Protein AF-A0A8S9EDW0-F1 (afdb_monomer)

Mean predicted aligned error: 16.04 Å

InterPro domains:
  IPR001965 Zinc finger, PHD-type [SM00249] (172-219)
  IPR013083 Zinc finger, RING/FYVE/PHD-type [G3DSA:3.30.40.10] (122-221)
  IPR034732 Extended PHD (ePHD) domain [PS51805] (115-219)

Solvent-accessible surface area (backbone atoms only — not comparable to full-atom values): 15748 Å² total; per-residue (Å²): 138,86,88,88,83,90,91,83,85,90,88,82,88,86,86,83,91,88,82,82,90,81,88,86,86,87,83,90,80,90,81,84,84,85,78,82,88,86,87,82,81,93,74,83,81,80,78,76,76,79,78,74,71,77,85,78,90,64,84,65,81,83,55,46,20,54,34,39,51,41,50,59,84,52,89,65,77,39,60,61,58,40,80,42,77,45,58,93,72,43,66,66,61,52,66,75,59,69,76,78,94,57,90,71,74,72,75,79,72,84,66,77,90,60,83,51,79,92,48,50,24,38,89,62,89,60,55,67,82,80,49,34,47,98,84,48,25,34,35,34,25,53,47,50,40,62,40,17,59,80,34,44,86,53,98,93,41,77,42,48,52,58,60,30,40,64,56,7,43,79,24,49,14,71,72,78,64,20,21,17,15,38,28,47,29,72,54,87,90,48,86,50,21,24,30,62,54,46,31,61,77,62,28,28,34,70,36,81,89,75,57,43,36,23,42,65,92,49,36,76,70,41,66,84,37,78,83,36,40,38,93,84,78,69,39,51,58,48,66,60,46,90,86,52,119

Organism: NCBI:txid2052820

Sequence (245 aa):
MDEQKPPSEEKDADAPADGAVASEETGSAEGDPLKPPEGASAGPEPESADTKGPPQTGSTPTRRCALCNCGDWSPHGQRELQRFEPAPEWPERLAGHETPEGPGQPPPEPEPAGDDLAQIGFSDRVTPVQLFEPTGHCWVHRWCAAWSAGVGQEAAGLAGVDRAVFSGISQKCEHCRRMGATIPCRAAGCPRLYHFPCAAASGCFQSMKTLRLLCPQHVAEAVQMEDARCSVCDGPGDLRDLVFC

Foldseek 3Di:
DDDDDDDDDDDDDDDDDDDDDDDDDDDDDDDDDDDDDDDDDDDDDDPPDPPPDDPPPPPDPFAAALQFRATQDAPLPLAGKDKDQADPCQLVVVVVVDDPPDPDDPDPPPDPNDNDPLSTAAPDQDDQPNAADNNRIGIHRLLQQVQFPPWDQDPVGIPCSSVQSNVQSPDAAPQNRHTRFGHDQPPPPGPHTHGPSRQLVQLWQADPVVSHTHHPVRLVVCQPPCSQADPPPRHNFPSSPPPTD

Structure (mmCIF, N/CA/C/O backbone):
data_AF-A0A8S9EDW0-F1
#
_entry.id   AF-A0A8S9EDW0-F1
#
loop_
_atom_site.group_PDB
_atom_site.id
_atom_site.type_symbol
_atom_site.label_atom_id
_atom_site.label_alt_id
_atom_site.label_comp_id
_atom_site.label_asym_id
_atom_site.label_entity_id
_atom_site.label_seq_id
_atom_site.pdbx_PDB_ins_code
_atom_site.Cartn_x
_atom_site.Cartn_y
_atom_site.Cartn_z
_atom_site.occupancy
_atom_site.B_iso_or_equiv
_atom_site.auth_seq_id
_atom_site.auth_comp_id
_atom_site.auth_asym_id
_atom_site.auth_atom_id
_atom_site.pdbx_PDB_model_num
ATOM 1 N N . MET A 1 1 ? -8.998 6.701 -60.973 1.00 51.75 1 MET A N 1
ATOM 2 C CA . MET A 1 1 ? -8.478 7.692 -61.933 1.00 51.75 1 MET A CA 1
ATOM 3 C C . MET A 1 1 ? -8.615 9.031 -61.223 1.00 51.75 1 MET A C 1
ATOM 5 O O . MET A 1 1 ? -9.727 9.337 -60.826 1.00 51.75 1 MET A O 1
ATOM 9 N N . ASP A 1 2 ? -7.558 9.672 -60.739 1.00 47.81 2 ASP A N 1
ATOM 10 C CA . ASP A 1 2 ? -6.387 10.119 -61.497 1.00 47.81 2 ASP A CA 1
ATOM 11 C C . ASP A 1 2 ? -5.048 9.799 -60.811 1.00 47.81 2 ASP A C 1
ATOM 13 O O . ASP A 1 2 ? -4.865 9.992 -59.609 1.00 47.81 2 ASP A O 1
ATOM 17 N N . GLU A 1 3 ? -4.117 9.319 -61.631 1.00 59.12 3 GLU A N 1
ATOM 18 C CA . GLU A 1 3 ? -2.674 9.280 -61.402 1.00 59.12 3 GLU A CA 1
ATOM 19 C C . GLU A 1 3 ? -2.055 10.618 -61.836 1.00 59.12 3 GLU A C 1
ATOM 21 O O . GLU A 1 3 ? -2.460 11.159 -62.860 1.00 59.12 3 GLU A O 1
ATOM 26 N N . GLN A 1 4 ? -1.011 11.096 -61.149 1.00 47.78 4 GLN A N 1
ATOM 27 C CA . GLN A 1 4 ? 0.371 11.125 -61.670 1.00 47.78 4 GLN A CA 1
ATOM 28 C C . GLN A 1 4 ? 1.341 11.854 -60.715 1.00 47.78 4 GLN A C 1
ATOM 30 O O . GLN A 1 4 ? 0.967 12.729 -59.939 1.00 47.78 4 GLN A O 1
ATOM 35 N N . LYS A 1 5 ? 2.595 11.386 -60.757 1.00 51.72 5 LYS A N 1
ATOM 36 C CA . LYS A 1 5 ? 3.757 11.618 -59.871 1.00 51.72 5 LYS A CA 1
ATOM 37 C C . LYS A 1 5 ? 4.814 12.533 -60.588 1.00 51.72 5 LYS A C 1
ATOM 39 O O . LYS A 1 5 ? 4.461 13.103 -61.612 1.00 51.72 5 LYS A O 1
ATOM 44 N N . PRO A 1 6 ? 6.093 12.620 -60.133 1.00 71.31 6 PRO A N 1
ATOM 45 C CA . PRO A 1 6 ? 6.895 13.772 -59.641 1.00 71.31 6 PRO A CA 1
ATOM 46 C C . PRO A 1 6 ? 7.878 14.331 -60.734 1.00 71.31 6 PRO A C 1
ATOM 48 O O . PRO A 1 6 ? 7.533 14.105 -61.894 1.00 71.31 6 PRO A O 1
ATOM 51 N N . PRO A 1 7 ? 9.040 15.031 -60.515 1.00 58.53 7 PRO A N 1
ATOM 52 C CA . PRO A 1 7 ? 10.247 14.753 -59.667 1.00 58.53 7 PRO A CA 1
ATOM 53 C C . PRO A 1 7 ? 10.782 16.049 -58.950 1.00 58.53 7 PRO A C 1
ATOM 55 O O . PRO A 1 7 ? 10.020 17.004 -58.877 1.00 58.53 7 PRO A O 1
ATOM 58 N N . SER A 1 8 ? 11.949 16.205 -58.289 1.00 44.59 8 SER A N 1
ATOM 59 C CA . SER A 1 8 ? 13.347 15.857 -58.635 1.00 44.59 8 SER A CA 1
ATOM 60 C C . SER A 1 8 ? 14.368 16.242 -57.526 1.00 44.59 8 SER A C 1
ATOM 62 O O . SER A 1 8 ? 14.220 17.293 -56.908 1.00 44.59 8 SER A O 1
ATOM 64 N N . GLU A 1 9 ? 15.391 15.378 -57.372 1.00 56.62 9 GLU A N 1
ATOM 65 C CA . GLU A 1 9 ? 16.853 15.605 -57.170 1.00 56.62 9 GLU A CA 1
ATOM 66 C C . GLU A 1 9 ? 17.374 16.335 -55.907 1.00 56.62 9 GLU A C 1
ATOM 68 O O . GLU A 1 9 ? 17.031 17.477 -55.626 1.00 56.62 9 GLU A O 1
ATOM 73 N N . GLU A 1 10 ? 18.084 15.649 -54.997 1.00 58.03 10 GLU A N 1
ATOM 74 C CA . GLU A 1 10 ? 19.512 15.223 -55.014 1.00 58.03 10 GLU A CA 1
ATOM 75 C C . GLU A 1 10 ? 20.511 16.361 -54.730 1.00 58.03 10 GLU A C 1
ATOM 77 O O . GLU A 1 10 ? 20.662 17.283 -55.529 1.00 58.03 10 GLU A O 1
ATOM 82 N N . LYS A 1 11 ? 21.276 16.242 -53.629 1.00 56.56 11 LYS A N 1
ATOM 83 C CA . LYS A 1 11 ? 22.684 16.664 -53.615 1.00 56.56 11 LYS A CA 1
ATOM 84 C C . LYS A 1 11 ? 23.508 15.945 -52.541 1.00 56.56 11 LYS A C 1
ATOM 86 O O . LYS A 1 11 ? 23.139 15.900 -51.372 1.00 56.56 11 LYS A O 1
ATOM 91 N N . ASP A 1 12 ? 24.611 15.408 -53.036 1.00 49.25 12 ASP A N 1
ATOM 92 C CA . ASP A 1 12 ? 25.606 14.508 -52.465 1.00 49.25 12 ASP A CA 1
ATOM 93 C C . ASP A 1 12 ? 26.842 15.240 -51.889 1.00 49.25 12 ASP A C 1
ATOM 95 O O . ASP A 1 12 ? 27.055 16.422 -52.187 1.00 49.25 12 ASP A O 1
ATOM 99 N N . ALA A 1 13 ? 27.662 14.457 -51.170 1.00 51.28 13 ALA A N 1
ATOM 100 C CA . ALA A 1 13 ? 29.085 14.637 -50.826 1.00 51.28 13 ALA A CA 1
ATOM 101 C C . ALA A 1 13 ? 29.432 15.644 -49.700 1.00 51.28 13 ALA A C 1
ATOM 103 O O . ALA A 1 13 ? 28.808 16.689 -49.560 1.00 51.28 13 ALA A O 1
ATOM 104 N N . ASP A 1 14 ? 30.435 15.432 -48.840 1.00 43.38 14 ASP A N 1
ATOM 105 C CA . ASP A 1 14 ? 31.627 14.579 -48.941 1.00 43.38 14 ASP A CA 1
ATOM 106 C C . ASP A 1 14 ? 32.268 14.375 -47.545 1.00 43.38 14 ASP A C 1
ATOM 108 O O . ASP A 1 14 ? 32.106 15.213 -46.652 1.00 43.38 14 ASP A O 1
ATOM 112 N N . ALA A 1 15 ? 33.038 13.296 -47.382 1.00 47.25 15 ALA A N 1
ATOM 113 C CA . ALA A 1 15 ? 33.994 13.060 -46.295 1.00 47.25 15 ALA A CA 1
ATOM 114 C C . ALA A 1 15 ? 35.413 12.981 -46.882 1.00 47.25 15 ALA A C 1
ATOM 116 O O . ALA A 1 15 ? 35.564 12.514 -48.004 1.00 47.25 15 ALA A O 1
ATOM 117 N N . PRO A 1 16 ? 36.468 13.301 -46.117 1.00 55.41 16 PRO A N 1
ATOM 118 C CA . PRO A 1 16 ? 37.567 12.322 -45.959 1.00 55.41 16 PRO A CA 1
ATOM 119 C C . PRO A 1 16 ? 38.130 12.329 -44.514 1.00 55.41 16 PRO A C 1
ATOM 121 O O . PRO A 1 16 ? 38.056 13.347 -43.832 1.00 55.41 16 PRO A O 1
ATOM 124 N N . ALA A 1 17 ? 38.548 11.235 -43.861 1.00 48.03 17 ALA A N 1
ATOM 125 C CA . ALA A 1 17 ? 39.491 10.142 -44.169 1.00 48.03 17 ALA A CA 1
ATOM 126 C C . ALA A 1 17 ? 40.982 10.547 -44.121 1.00 48.03 17 ALA A C 1
ATOM 128 O O . ALA A 1 17 ? 41.414 11.327 -44.960 1.00 48.03 17 ALA A O 1
ATOM 129 N N . ASP A 1 18 ? 41.705 10.014 -43.119 1.00 41.09 18 ASP A N 1
ATOM 130 C CA . ASP A 1 18 ? 43.075 9.422 -43.078 1.00 41.09 18 ASP A CA 1
ATOM 131 C C . ASP A 1 18 ? 43.604 9.549 -41.628 1.00 41.09 18 ASP A C 1
ATOM 133 O O . ASP A 1 18 ? 43.308 10.534 -40.960 1.00 41.09 18 ASP A O 1
ATOM 137 N N . GLY A 1 19 ? 44.362 8.661 -40.989 1.00 38.06 19 GLY A N 1
ATOM 138 C CA . GLY A 1 19 ? 45.114 7.446 -41.313 1.00 38.06 19 GLY A CA 1
ATOM 139 C C . GLY A 1 19 ? 45.897 7.118 -40.017 1.00 38.06 19 GLY A C 1
ATOM 140 O O . GLY A 1 19 ? 46.271 8.026 -39.281 1.00 38.06 19 GLY A O 1
ATOM 141 N N . ALA A 1 20 ? 45.938 5.876 -39.532 1.00 42.47 20 ALA A N 1
ATOM 142 C CA . ALA A 1 20 ? 46.924 4.840 -39.864 1.00 42.47 20 ALA A CA 1
ATOM 143 C C . ALA A 1 20 ? 47.983 4.631 -38.744 1.00 42.47 20 ALA A C 1
ATOM 145 O O . ALA A 1 20 ? 48.778 5.522 -38.486 1.00 42.47 20 ALA A O 1
ATOM 146 N N . VAL A 1 21 ? 47.978 3.401 -38.184 1.00 40.59 21 VAL A N 1
ATOM 147 C CA . VAL A 1 21 ? 49.107 2.507 -37.779 1.00 40.59 21 VAL A CA 1
ATOM 148 C C . VAL A 1 21 ? 50.133 3.012 -36.721 1.00 40.59 21 VAL A C 1
ATOM 150 O O . VAL A 1 21 ? 50.391 4.195 -36.625 1.00 40.59 21 VAL A O 1
ATOM 153 N N . ALA A 1 22 ? 50.818 2.230 -35.875 1.00 39.50 22 ALA A N 1
ATOM 154 C CA . ALA A 1 22 ? 51.086 0.797 -35.761 1.00 39.50 22 ALA A CA 1
ATOM 155 C C . ALA A 1 22 ? 51.703 0.476 -34.370 1.00 39.50 22 ALA A C 1
ATOM 157 O O . ALA A 1 22 ? 52.319 1.341 -33.756 1.00 39.50 22 ALA A O 1
ATOM 158 N N . SER A 1 23 ? 51.650 -0.812 -34.021 1.00 44.00 23 SER A N 1
ATOM 159 C CA . SER A 1 23 ? 52.736 -1.633 -33.452 1.00 44.00 23 SER A CA 1
ATOM 160 C C . SER A 1 23 ? 53.193 -1.526 -31.990 1.00 44.00 23 SER A C 1
ATOM 162 O O . SER A 1 23 ? 53.243 -0.487 -31.345 1.00 44.00 23 SER A O 1
ATOM 164 N N . GLU A 1 24 ? 53.534 -2.728 -31.535 1.00 46.81 24 GLU A N 1
ATOM 165 C CA . GLU A 1 24 ? 53.895 -3.235 -30.220 1.00 46.81 24 GLU A CA 1
ATOM 166 C C . GLU A 1 24 ? 55.273 -2.760 -29.730 1.00 46.81 24 GLU A C 1
ATOM 168 O O . GLU A 1 24 ? 56.189 -2.591 -30.532 1.00 46.81 24 GLU A O 1
ATOM 173 N N . GLU A 1 25 ? 55.462 -2.700 -28.408 1.00 43.12 25 GLU A N 1
ATOM 174 C CA . GLU A 1 25 ? 56.713 -3.164 -27.799 1.00 43.12 25 GLU A CA 1
ATOM 175 C C . GLU A 1 25 ? 56.477 -3.715 -26.383 1.00 43.12 25 GLU A C 1
ATOM 177 O O . GLU A 1 25 ? 55.644 -3.236 -25.612 1.00 43.12 25 GLU A O 1
ATOM 182 N N . THR A 1 26 ? 57.220 -4.773 -26.089 1.00 43.28 26 THR A N 1
ATOM 183 C CA . THR A 1 26 ? 57.274 -5.583 -24.874 1.00 43.28 26 THR A CA 1
ATOM 184 C C . THR A 1 26 ? 58.214 -4.992 -23.825 1.00 43.28 26 THR A C 1
ATOM 186 O O . THR A 1 26 ? 59.292 -4.537 -24.177 1.00 43.28 26 THR A O 1
ATOM 189 N N . GLY A 1 27 ? 57.926 -5.155 -22.532 1.00 34.94 27 GLY A N 1
ATOM 190 C CA . GLY A 1 27 ? 58.928 -4.914 -21.487 1.00 34.94 27 GLY A CA 1
ATOM 191 C C . GLY A 1 27 ? 58.511 -5.433 -20.114 1.00 34.94 27 GLY A C 1
ATOM 192 O O . GLY A 1 27 ? 57.743 -4.786 -19.411 1.00 34.94 27 GLY A O 1
ATOM 193 N N . SER A 1 28 ? 59.029 -6.602 -19.733 1.00 43.19 28 SER A N 1
ATOM 194 C CA . SER A 1 28 ? 58.967 -7.146 -18.371 1.00 43.19 28 SER A CA 1
ATOM 195 C C . SER A 1 28 ? 59.844 -6.347 -17.406 1.00 43.19 28 SER A C 1
ATOM 197 O O . SER A 1 28 ? 61.008 -6.094 -17.710 1.00 43.19 28 SER A O 1
ATOM 199 N N . ALA A 1 29 ? 59.345 -6.080 -16.199 1.00 41.28 29 ALA A N 1
ATOM 200 C CA . ALA A 1 29 ? 60.178 -5.971 -15.003 1.00 41.28 29 ALA A CA 1
ATOM 201 C C . ALA A 1 29 ? 59.360 -6.345 -13.759 1.00 41.28 29 ALA A C 1
ATOM 203 O O . ALA A 1 29 ? 58.276 -5.819 -13.518 1.00 41.28 29 ALA A O 1
ATOM 204 N N . GLU A 1 30 ? 59.901 -7.300 -13.013 1.00 44.69 30 GLU A N 1
ATOM 205 C CA . GLU A 1 30 ? 59.386 -7.850 -11.766 1.00 44.69 30 GLU A CA 1
ATOM 206 C C . GLU A 1 30 ? 59.383 -6.815 -10.628 1.00 44.69 30 GLU A C 1
ATOM 208 O O . GLU A 1 30 ? 60.283 -5.981 -10.525 1.00 44.69 30 GLU A O 1
ATOM 213 N N . GLY A 1 31 ? 58.396 -6.913 -9.735 1.00 35.72 31 GLY A N 1
ATOM 214 C CA . GLY A 1 31 ? 58.327 -6.155 -8.487 1.00 35.72 31 GLY A CA 1
ATOM 215 C C . GLY A 1 31 ? 57.484 -6.904 -7.456 1.00 35.72 31 GLY A C 1
ATOM 216 O O . GLY A 1 31 ? 56.259 -6.896 -7.527 1.00 35.72 31 GLY A O 1
ATOM 217 N N . ASP A 1 32 ? 58.171 -7.588 -6.546 1.00 41.78 32 ASP A N 1
ATOM 218 C CA . ASP A 1 32 ? 57.660 -8.423 -5.452 1.00 41.78 32 ASP A CA 1
ATOM 219 C C . ASP A 1 32 ? 56.872 -7.614 -4.385 1.00 41.78 32 ASP A C 1
ATOM 221 O O . ASP A 1 32 ? 57.184 -6.439 -4.150 1.00 41.78 32 ASP A O 1
ATOM 225 N N . PRO A 1 33 ? 55.847 -8.199 -3.729 1.00 47.22 33 PRO A N 1
ATOM 226 C CA . PRO A 1 33 ? 54.967 -7.487 -2.806 1.00 47.22 33 PRO A CA 1
ATOM 227 C C . PRO A 1 33 ? 55.578 -7.324 -1.405 1.00 47.22 33 PRO A C 1
ATOM 229 O O . PRO A 1 33 ? 55.863 -8.287 -0.695 1.00 47.22 33 PRO A O 1
ATOM 232 N N . LEU A 1 34 ? 55.698 -6.074 -0.951 1.00 44.25 34 LEU A N 1
ATOM 233 C CA . LEU A 1 34 ? 56.167 -5.765 0.400 1.00 44.25 34 LEU A CA 1
ATOM 234 C C . LEU A 1 34 ? 55.152 -6.201 1.472 1.00 44.25 34 LEU A C 1
ATOM 236 O O . LEU A 1 34 ? 54.065 -5.641 1.617 1.00 44.25 34 LEU A O 1
ATOM 240 N N . LYS A 1 35 ? 55.580 -7.194 2.254 1.00 45.59 35 LYS A N 1
ATOM 241 C CA . LYS A 1 35 ? 55.016 -7.668 3.523 1.00 45.59 35 LYS A CA 1
ATOM 242 C C . LYS A 1 35 ? 54.911 -6.522 4.557 1.00 45.59 35 LYS A C 1
ATOM 244 O O . LYS A 1 35 ? 55.903 -5.822 4.768 1.00 45.59 35 LYS A O 1
ATOM 249 N N . PRO A 1 36 ? 53.777 -6.343 5.263 1.00 45.59 36 PRO A N 1
ATOM 250 C CA . PRO A 1 36 ? 53.704 -5.445 6.416 1.00 45.59 36 PRO A CA 1
ATOM 251 C C . PRO A 1 36 ? 54.410 -6.055 7.648 1.00 45.59 36 PRO A C 1
ATOM 253 O O . PRO A 1 36 ? 54.425 -7.280 7.804 1.00 45.59 36 PRO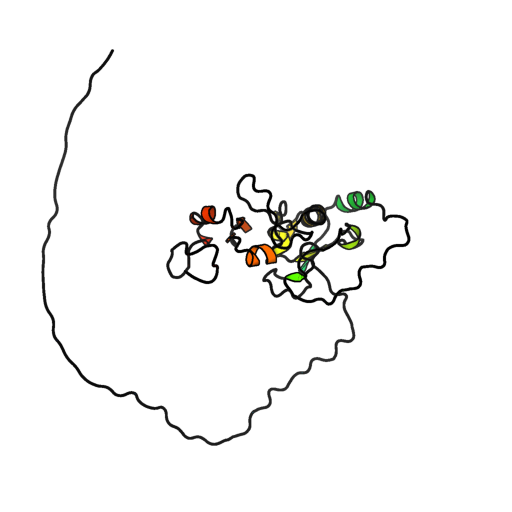 A O 1
ATOM 256 N N . PRO A 1 37 ? 55.014 -5.234 8.528 1.00 40.66 37 PRO A N 1
ATOM 257 C CA . PRO A 1 37 ? 55.815 -5.724 9.642 1.00 40.66 37 PRO A CA 1
ATOM 258 C C . PRO A 1 37 ? 54.948 -6.304 10.767 1.00 40.66 37 PRO A C 1
ATOM 260 O O . PRO A 1 37 ? 53.971 -5.703 11.209 1.00 40.66 37 PRO A O 1
ATOM 263 N N . GLU A 1 38 ? 55.363 -7.473 11.250 1.00 35.56 38 GLU A N 1
ATOM 264 C CA . GLU A 1 38 ? 54.915 -8.083 12.499 1.00 35.56 38 GLU A CA 1
ATOM 265 C C . GLU A 1 38 ? 55.693 -7.472 13.673 1.00 35.56 38 GLU A C 1
ATOM 267 O O . GLU A 1 38 ? 56.922 -7.394 13.631 1.00 35.56 38 GLU A O 1
ATOM 272 N N . GLY A 1 39 ? 54.981 -7.098 14.739 1.00 41.31 39 GLY A N 1
ATOM 273 C CA . GLY A 1 39 ? 55.575 -6.885 16.057 1.00 41.31 39 GLY A CA 1
ATOM 274 C C . GLY A 1 39 ? 55.082 -5.641 16.785 1.00 41.31 39 GLY A C 1
ATOM 275 O O . GLY A 1 39 ? 55.729 -4.602 16.731 1.00 41.31 39 GLY A O 1
ATOM 276 N N . ALA A 1 40 ? 54.001 -5.774 17.557 1.00 35.84 40 ALA A N 1
ATOM 277 C CA . ALA A 1 40 ? 53.847 -5.026 18.802 1.00 35.84 40 ALA A CA 1
ATOM 278 C C . ALA A 1 40 ? 52.862 -5.739 19.741 1.00 35.84 40 ALA A C 1
ATOM 280 O O . ALA A 1 40 ? 51.678 -5.878 19.460 1.00 35.84 40 ALA A O 1
ATOM 281 N N . SER A 1 41 ? 53.449 -6.216 20.832 1.00 40.59 41 SER A N 1
ATOM 282 C CA . SER A 1 41 ? 52.941 -6.693 22.113 1.00 40.59 41 SER A CA 1
ATOM 283 C C . SER A 1 41 ? 51.486 -6.423 22.512 1.00 40.59 41 SER A C 1
ATOM 285 O O . SER A 1 41 ? 50.950 -5.329 22.367 1.00 40.59 41 SER A O 1
ATOM 287 N N . ALA A 1 42 ? 50.941 -7.441 23.182 1.00 46.25 42 ALA A N 1
ATOM 288 C CA . ALA A 1 42 ? 49.726 -7.428 23.981 1.00 46.25 42 ALA A CA 1
ATOM 289 C C . ALA A 1 42 ? 49.642 -6.236 24.957 1.00 46.25 42 ALA A C 1
ATOM 291 O O . ALA A 1 42 ? 50.554 -5.988 25.747 1.00 46.25 42 ALA A O 1
ATOM 292 N N . GLY A 1 43 ? 48.490 -5.569 24.930 1.00 43.50 43 GLY A N 1
ATOM 293 C CA . GLY A 1 43 ? 47.978 -4.633 25.930 1.00 43.50 43 GLY A CA 1
ATOM 294 C C . GLY A 1 43 ? 46.451 -4.792 26.000 1.00 43.50 43 GLY A C 1
ATOM 295 O O . GLY A 1 43 ? 45.864 -5.238 25.014 1.00 43.50 43 GLY A O 1
ATOM 296 N N . PRO A 1 44 ? 45.817 -4.531 27.155 1.00 41.19 44 PRO A N 1
ATOM 297 C CA . PRO A 1 44 ? 44.472 -5.015 27.447 1.00 41.19 44 PRO A CA 1
ATOM 298 C C . PRO A 1 44 ? 43.409 -4.307 26.600 1.00 41.19 44 PRO A C 1
ATOM 300 O O . PRO A 1 44 ? 43.494 -3.103 26.353 1.00 41.19 44 PRO A O 1
ATOM 303 N N . GLU A 1 45 ? 42.408 -5.077 26.178 1.00 43.25 45 GLU A N 1
ATOM 304 C CA . GLU A 1 45 ? 41.180 -4.588 25.552 1.00 43.25 45 GLU A CA 1
ATOM 305 C C . GLU A 1 45 ? 40.510 -3.534 26.450 1.00 43.25 45 GLU A C 1
ATOM 307 O O . GLU A 1 45 ? 40.325 -3.785 27.645 1.00 43.25 45 GLU A O 1
ATOM 312 N N . PRO A 1 46 ? 40.117 -2.358 25.928 1.00 39.91 46 PRO A N 1
ATOM 313 C CA . PRO A 1 46 ? 39.170 -1.521 26.633 1.00 39.91 46 PRO A CA 1
ATOM 314 C C . PRO A 1 46 ? 37.791 -2.164 26.482 1.00 39.91 46 PRO A C 1
ATOM 316 O O . PRO A 1 46 ? 37.206 -2.161 25.399 1.00 39.91 46 PRO A O 1
ATOM 319 N N . GLU A 1 47 ? 37.295 -2.721 27.584 1.00 38.62 47 GLU A N 1
ATOM 320 C CA . GLU A 1 47 ? 35.901 -3.109 27.763 1.00 38.62 47 GLU A CA 1
ATOM 321 C C . GLU A 1 47 ? 35.010 -1.947 27.302 1.00 38.62 47 GLU A C 1
ATOM 323 O O . GLU A 1 47 ? 34.933 -0.891 27.938 1.00 38.62 47 GLU A O 1
ATOM 328 N N . SER A 1 48 ? 34.357 -2.117 26.154 1.00 39.59 48 SER A N 1
ATOM 329 C CA . SER A 1 48 ? 33.261 -1.252 25.753 1.00 39.59 48 SER A CA 1
ATOM 330 C C . SER A 1 48 ? 32.169 -1.433 26.793 1.00 39.59 48 SER A C 1
ATOM 332 O O . SER A 1 48 ? 31.517 -2.472 26.836 1.00 39.59 48 SER A O 1
ATOM 334 N N . ALA A 1 49 ? 32.029 -0.435 27.659 1.00 38.22 49 ALA A N 1
ATOM 335 C CA . ALA A 1 49 ? 31.000 -0.375 28.672 1.00 38.22 49 ALA A CA 1
ATOM 336 C C . ALA A 1 49 ? 29.630 -0.607 28.023 1.00 38.22 49 ALA A C 1
ATOM 338 O O . ALA A 1 49 ? 29.070 0.286 27.379 1.00 38.22 49 ALA A O 1
ATOM 339 N N . ASP A 1 50 ? 29.096 -1.812 28.229 1.00 46.88 50 ASP A N 1
ATOM 340 C CA . ASP A 1 50 ? 27.678 -2.113 28.159 1.00 46.88 50 ASP A CA 1
ATOM 341 C C . ASP A 1 50 ? 26.953 -1.092 29.029 1.00 46.88 50 ASP A C 1
ATOM 343 O O . ASP A 1 50 ? 26.790 -1.240 30.244 1.00 46.88 50 ASP A O 1
ATOM 347 N N . THR A 1 51 ? 26.513 -0.008 28.396 1.00 38.41 51 THR A N 1
ATOM 348 C CA . THR A 1 51 ? 25.566 0.910 29.006 1.00 38.41 51 THR A CA 1
ATOM 349 C C . THR A 1 51 ? 24.227 0.196 28.949 1.00 38.41 51 THR A C 1
ATOM 351 O O . THR A 1 51 ? 23.399 0.428 28.072 1.00 38.41 51 THR A O 1
ATOM 354 N N . LYS A 1 52 ? 24.055 -0.752 29.873 1.00 39.62 52 LYS A N 1
ATOM 355 C CA . LYS A 1 52 ? 22.795 -1.414 30.166 1.00 39.62 52 LYS A CA 1
ATOM 356 C C . LYS A 1 52 ? 21.812 -0.316 30.558 1.00 39.62 52 LYS A C 1
ATOM 358 O O . LYS A 1 52 ? 21.799 0.145 31.699 1.00 39.62 52 LYS A O 1
ATOM 363 N N . GLY A 1 53 ? 21.033 0.140 29.579 1.00 43.09 53 GLY A N 1
ATOM 364 C CA . GLY A 1 53 ? 19.902 1.024 29.818 1.00 43.09 53 GLY A CA 1
ATOM 365 C C . GLY A 1 53 ? 19.009 0.422 30.911 1.00 43.09 53 GLY A C 1
ATOM 366 O O . GLY A 1 53 ? 18.914 -0.808 31.015 1.00 43.09 53 GLY A O 1
ATOM 367 N N . PRO A 1 54 ? 18.399 1.253 31.772 1.00 48.62 54 PRO A N 1
ATOM 368 C CA . PRO A 1 54 ? 17.614 0.768 32.899 1.00 48.62 54 PRO A CA 1
ATOM 369 C C . PRO A 1 54 ? 16.463 -0.131 32.417 1.00 48.62 54 PRO A C 1
ATOM 371 O O . PRO A 1 54 ? 15.973 0.046 31.298 1.00 48.62 54 PRO A O 1
ATOM 374 N N . PRO A 1 55 ? 16.008 -1.090 33.246 1.00 47.03 55 PRO A N 1
ATOM 375 C CA . PRO A 1 55 ? 14.901 -1.960 32.888 1.00 47.03 55 PRO A CA 1
ATOM 376 C C . PRO A 1 55 ? 13.656 -1.088 32.754 1.00 47.03 55 PRO A C 1
ATOM 378 O O . PRO A 1 55 ? 13.163 -0.545 33.742 1.00 47.03 55 PRO A O 1
ATOM 381 N N . GLN A 1 56 ? 13.154 -0.912 31.534 1.00 49.41 56 GLN A N 1
ATOM 382 C CA . GLN A 1 56 ? 11.905 -0.191 31.327 1.00 49.41 56 GLN A CA 1
ATOM 383 C C . GLN A 1 56 ? 10.742 -1.118 31.690 1.00 49.41 56 GLN A C 1
ATOM 385 O O . GLN A 1 56 ? 10.087 -1.718 30.845 1.00 49.41 56 GLN A O 1
ATOM 390 N N . THR A 1 57 ? 10.499 -1.260 32.993 1.00 48.62 57 THR A N 1
ATOM 391 C CA . THR A 1 57 ? 9.236 -1.762 33.532 1.00 48.62 57 THR A CA 1
ATOM 392 C C . THR A 1 57 ? 8.212 -0.642 33.428 1.00 48.62 57 THR A C 1
ATOM 394 O O . THR A 1 57 ? 7.978 0.126 34.358 1.00 48.62 57 THR A O 1
ATOM 397 N N . GLY A 1 58 ? 7.657 -0.529 32.235 1.00 45.84 58 GLY A N 1
ATOM 398 C CA . GLY A 1 58 ? 6.593 0.382 31.869 1.00 45.84 58 GLY A CA 1
ATOM 399 C C . GLY A 1 58 ? 6.212 0.018 30.452 1.00 45.84 58 GLY A C 1
ATOM 400 O O . GLY A 1 58 ? 6.639 0.691 29.524 1.00 45.84 58 GLY A O 1
ATOM 401 N N . SER A 1 59 ? 5.511 -1.108 30.281 1.00 54.81 59 SER A N 1
ATOM 402 C CA . SER A 1 59 ? 5.024 -1.539 28.971 1.00 54.81 59 SER A CA 1
ATOM 403 C C . SER A 1 59 ? 4.077 -0.472 28.438 1.00 54.81 59 SER A C 1
ATOM 405 O O . SER A 1 59 ? 2.885 -0.466 28.742 1.00 54.81 59 SER A O 1
ATOM 407 N N . THR A 1 60 ? 4.612 0.467 27.662 1.00 58.06 60 T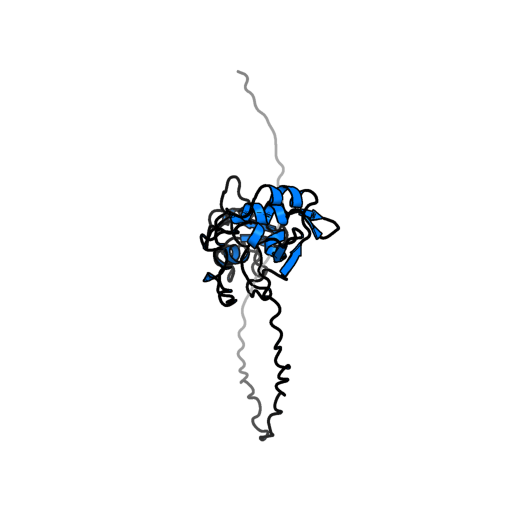HR A N 1
ATOM 408 C CA . THR A 1 60 ? 3.800 1.260 26.756 1.00 58.06 60 THR A CA 1
ATOM 409 C C . THR A 1 60 ? 3.069 0.272 25.845 1.00 58.06 60 THR A C 1
ATOM 411 O O . THR A 1 60 ? 3.674 -0.709 25.400 1.00 58.06 60 THR A O 1
ATOM 414 N N . PRO A 1 61 ? 1.760 0.452 25.603 1.00 64.25 61 PRO A N 1
ATOM 415 C CA . PRO A 1 61 ? 1.043 -0.425 24.692 1.00 64.25 61 PRO A CA 1
ATOM 416 C C . PRO A 1 61 ? 1.750 -0.403 23.336 1.00 64.25 61 PRO A C 1
ATOM 418 O O . PRO A 1 61 ? 1.990 0.671 22.775 1.00 64.25 61 PRO A O 1
ATOM 421 N N . THR A 1 62 ? 2.116 -1.583 22.836 1.00 78.75 62 THR A N 1
ATOM 422 C CA . THR A 1 62 ? 2.762 -1.738 21.534 1.00 78.75 62 THR A CA 1
ATOM 423 C C . THR A 1 62 ? 1.783 -1.286 20.460 1.00 78.75 62 THR A C 1
ATOM 425 O O . THR A 1 62 ? 0.768 -1.927 20.188 1.00 78.75 62 THR A O 1
ATOM 428 N N . ARG A 1 63 ? 2.050 -0.115 19.879 1.00 89.38 63 ARG A N 1
ATOM 429 C CA . ARG A 1 63 ? 1.225 0.427 18.801 1.00 89.38 63 ARG A CA 1
ATOM 430 C C . ARG A 1 63 ? 1.504 -0.376 17.536 1.00 89.38 63 ARG A C 1
ATOM 432 O O . ARG A 1 63 ? 2.653 -0.695 17.241 1.00 89.38 63 ARG A O 1
ATOM 439 N N . ARG A 1 64 ? 0.448 -0.692 16.791 1.00 93.06 64 ARG A N 1
ATOM 440 C CA . ARG A 1 64 ? 0.537 -1.441 15.536 1.00 93.06 64 ARG A CA 1
ATOM 441 C C . ARG A 1 64 ? -0.069 -0.645 14.399 1.00 93.06 64 ARG A C 1
ATOM 443 O O . ARG A 1 64 ? -1.025 0.104 14.584 1.00 93.06 64 ARG A O 1
ATOM 450 N N . CYS A 1 65 ? 0.489 -0.834 13.214 1.00 95.62 65 CYS A N 1
ATOM 451 C CA . CYS A 1 65 ? -0.037 -0.251 11.995 1.00 95.62 65 CYS A CA 1
ATOM 452 C C . CYS A 1 65 ? -1.385 -0.883 11.628 1.00 95.62 65 CYS A C 1
ATOM 454 O O . CYS A 1 65 ? -1.470 -2.090 11.410 1.00 95.62 65 CYS A O 1
ATOM 456 N N . ALA A 1 66 ? -2.415 -0.060 11.449 1.00 96.56 66 ALA A N 1
ATOM 457 C CA . ALA A 1 66 ? -3.758 -0.493 11.072 1.00 96.56 66 ALA A CA 1
ATOM 458 C C . ALA A 1 66 ? -3.866 -1.065 9.642 1.00 96.56 66 ALA A C 1
ATOM 460 O O . ALA A 1 66 ? -4.921 -1.561 9.260 1.00 96.56 66 ALA A O 1
ATOM 461 N N . LEU A 1 67 ? -2.790 -1.009 8.846 1.00 97.19 67 LEU A N 1
ATOM 462 C CA . LEU A 1 67 ? -2.729 -1.587 7.499 1.00 97.19 67 LEU A CA 1
ATOM 463 C C . LEU A 1 67 ? -1.913 -2.885 7.457 1.00 97.19 67 LEU A C 1
ATOM 465 O O . LEU A 1 67 ? -2.389 -3.901 6.962 1.00 97.19 67 LEU A O 1
ATOM 469 N N . CYS A 1 68 ? -0.680 -2.877 7.969 1.00 96.12 68 CYS A N 1
ATOM 470 C CA . CYS A 1 68 ? 0.221 -4.033 7.879 1.00 96.12 68 CYS A CA 1
ATOM 471 C C . CYS A 1 68 ? 0.332 -4.853 9.171 1.00 96.12 68 CYS A C 1
ATOM 473 O O . CYS A 1 68 ? 1.004 -5.877 9.151 1.00 96.12 68 CYS A O 1
ATOM 475 N N . ASN A 1 69 ? -0.291 -4.426 10.274 1.00 94.81 69 ASN A N 1
ATOM 476 C CA . ASN A 1 69 ? -0.224 -5.061 11.598 1.00 94.81 69 ASN A CA 1
ATOM 477 C C . ASN A 1 69 ? 1.186 -5.134 12.239 1.00 94.81 69 ASN A C 1
ATOM 479 O O . ASN A 1 69 ? 1.352 -5.676 13.336 1.00 94.81 69 ASN A O 1
ATOM 483 N N . CYS A 1 70 ? 2.210 -4.561 11.599 1.00 92.69 70 CYS A N 1
ATOM 484 C CA . CYS A 1 70 ? 3.557 -4.465 12.161 1.00 92.69 70 CYS A CA 1
ATOM 485 C C . CYS A 1 70 ? 3.606 -3.464 13.326 1.00 92.69 70 CYS A C 1
ATOM 487 O O . CYS A 1 70 ? 2.830 -2.503 13.352 1.00 92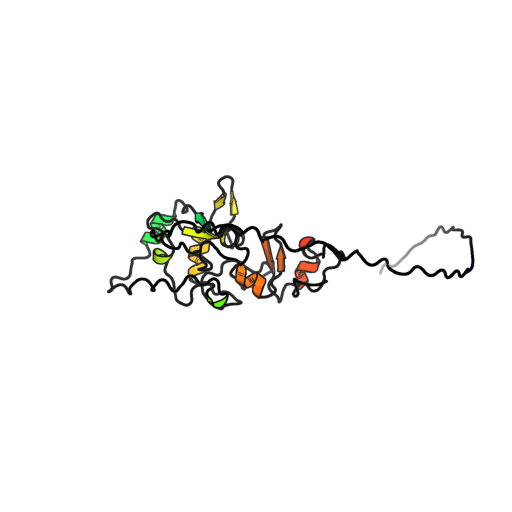.69 70 CYS A O 1
ATOM 489 N N . GLY A 1 71 ? 4.526 -3.699 14.266 1.00 90.38 71 GLY A N 1
ATOM 490 C CA . GLY A 1 71 ? 4.827 -2.780 15.364 1.00 90.38 71 GLY A CA 1
ATOM 491 C C . GLY A 1 71 ? 5.543 -1.508 14.902 1.00 90.38 71 GLY A C 1
ATOM 492 O O . GLY A 1 71 ? 5.844 -1.350 13.721 1.00 90.38 71 GLY A O 1
ATOM 493 N N . ASP A 1 72 ? 5.814 -0.619 15.852 1.00 83.12 72 ASP A N 1
ATOM 494 C CA . ASP A 1 72 ? 6.491 0.670 15.669 1.00 83.12 72 ASP A CA 1
ATOM 495 C C . ASP A 1 72 ? 7.918 0.558 15.107 1.00 83.12 72 ASP A C 1
ATOM 497 O O . ASP A 1 72 ? 8.328 1.387 14.292 1.00 83.12 72 ASP A O 1
ATOM 501 N N . TRP A 1 73 ? 8.654 -0.484 15.493 1.00 77.19 73 TRP A N 1
ATOM 502 C CA . TRP A 1 73 ? 9.987 -0.803 14.981 1.00 77.19 73 TRP A CA 1
ATOM 503 C C . TRP A 1 73 ? 9.942 -1.885 13.903 1.00 77.19 73 TRP A C 1
ATOM 505 O O . TRP A 1 73 ? 10.413 -2.996 14.102 1.00 77.19 73 TRP A O 1
ATOM 515 N N . SER A 1 74 ? 9.400 -1.565 12.726 1.00 76.31 74 SER A N 1
ATOM 516 C CA . SER A 1 74 ? 9.401 -2.521 11.616 1.00 76.31 74 SER A CA 1
ATOM 517 C C . SER A 1 74 ? 10.680 -2.432 10.759 1.00 76.31 74 SER A C 1
ATOM 519 O O . SER A 1 74 ? 10.936 -1.381 10.160 1.00 76.31 74 SER A O 1
ATOM 521 N N . PRO A 1 75 ? 11.446 -3.529 10.579 1.00 80.56 75 PRO A N 1
ATOM 522 C CA . PRO A 1 75 ? 12.673 -3.536 9.773 1.00 80.56 75 PRO A CA 1
ATOM 523 C C . PRO A 1 75 ? 12.421 -3.527 8.254 1.00 80.56 75 PRO A C 1
ATOM 525 O O . PRO A 1 75 ? 13.360 -3.504 7.465 1.00 80.56 75 PRO A O 1
ATOM 528 N N . HIS A 1 76 ? 11.162 -3.504 7.806 1.00 87.19 76 HIS A N 1
ATOM 529 C CA . HIS A 1 76 ? 10.796 -3.679 6.392 1.00 87.19 76 HIS A CA 1
ATOM 530 C C . HIS A 1 76 ? 10.723 -2.364 5.599 1.00 87.19 76 HIS A C 1
ATOM 532 O O . HIS A 1 76 ? 9.989 -2.255 4.616 1.00 87.19 76 HIS A O 1
ATOM 538 N N . GLY A 1 77 ? 11.411 -1.322 6.070 1.00 90.81 77 GLY A N 1
ATOM 539 C CA . GLY A 1 77 ? 11.516 -0.037 5.372 1.00 90.81 77 GLY A CA 1
ATOM 540 C C . GLY A 1 77 ? 10.232 0.797 5.336 1.00 90.81 77 GLY A C 1
ATOM 541 O O . GLY A 1 77 ? 10.147 1.723 4.538 1.00 90.81 77 GLY A O 1
ATOM 542 N N . GLN A 1 78 ? 9.245 0.506 6.189 1.00 93.56 78 GLN A N 1
ATOM 543 C CA . GLN A 1 78 ? 7.910 1.132 6.192 1.00 93.56 78 GLN A CA 1
ATOM 544 C C . GLN A 1 78 ? 7.901 2.592 6.693 1.00 93.56 78 GLN A C 1
ATOM 546 O O . GLN A 1 78 ? 6.898 3.287 6.500 1.00 93.56 78 GLN A O 1
ATOM 551 N N . ARG A 1 79 ? 9.034 3.053 7.257 1.00 93.56 79 ARG A N 1
ATOM 552 C CA . ARG A 1 79 ? 9.233 4.328 7.982 1.00 93.56 79 ARG A CA 1
ATOM 553 C C . ARG A 1 79 ? 8.449 4.384 9.294 1.00 93.56 79 ARG A C 1
ATOM 555 O O . ARG A 1 79 ? 7.864 3.391 9.703 1.00 93.56 79 ARG A O 1
ATOM 562 N N . GLU A 1 80 ? 8.515 5.519 9.981 1.00 93.12 80 GLU A N 1
ATOM 563 C CA . GLU A 1 80 ? 7.943 5.706 11.308 1.00 93.12 80 GLU A CA 1
ATOM 564 C C . GLU A 1 80 ? 6.429 5.451 11.3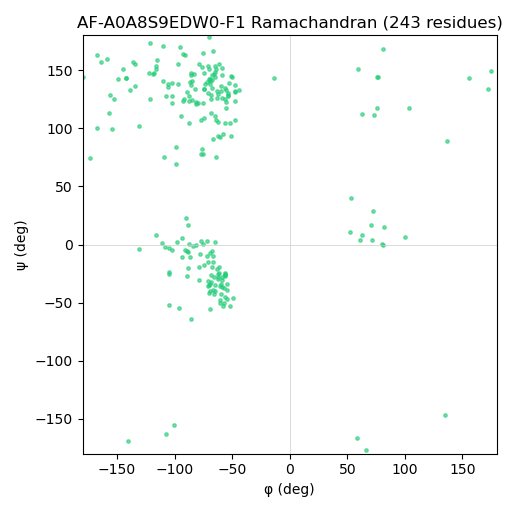57 1.00 93.12 80 GLU A C 1
ATOM 566 O O . GLU A 1 80 ? 5.685 5.732 10.406 1.00 93.12 80 GLU A O 1
ATOM 571 N N . LEU A 1 81 ? 5.974 4.911 12.491 1.00 94.81 81 LEU A N 1
ATOM 572 C CA . LEU A 1 81 ? 4.560 4.758 12.809 1.00 94.81 81 LEU A CA 1
ATOM 573 C C . LEU A 1 81 ? 4.012 6.103 13.295 1.00 94.81 81 LEU A C 1
ATOM 575 O O . LEU A 1 81 ? 4.497 6.663 14.278 1.00 94.81 81 LEU A O 1
ATOM 579 N N . GLN A 1 82 ? 2.997 6.623 12.610 1.00 94.38 82 GLN A N 1
ATOM 580 C CA . GLN A 1 82 ? 2.418 7.936 12.887 1.00 94.38 82 GLN A CA 1
ATOM 581 C C . GLN A 1 82 ? 0.954 7.799 13.280 1.00 94.38 82 GLN A C 1
ATOM 583 O O . GLN A 1 82 ? 0.241 6.927 12.776 1.00 94.38 82 GLN A O 1
ATOM 588 N N . ARG A 1 83 ? 0.503 8.686 14.168 1.00 95.00 83 ARG A N 1
ATOM 589 C CA . ARG A 1 83 ? -0.918 8.849 14.462 1.00 95.00 83 ARG A CA 1
ATOM 590 C C . ARG A 1 83 ? -1.528 9.790 13.436 1.00 95.00 83 ARG A C 1
ATOM 592 O O . ARG A 1 83 ? -1.055 10.915 13.300 1.00 95.00 83 ARG A O 1
ATOM 599 N N . PHE A 1 84 ? -2.569 9.342 12.748 1.00 94.12 84 PHE A N 1
ATOM 600 C CA . PHE A 1 84 ? -3.308 10.150 11.786 1.00 94.12 84 PHE A CA 1
ATOM 601 C C . PHE A 1 84 ? -4.619 10.643 12.385 1.00 94.12 84 PHE A C 1
ATOM 603 O O . PHE A 1 84 ? -5.314 9.902 13.088 1.00 94.12 84 PHE A O 1
ATOM 610 N N . GLU A 1 85 ? -4.930 11.900 12.088 1.00 88.38 85 GLU A N 1
ATOM 611 C CA . GLU A 1 85 ? -6.187 12.540 12.455 1.00 88.38 85 GLU A CA 1
ATOM 612 C C . GLU A 1 85 ? -7.333 11.975 11.590 1.00 88.38 85 GLU A C 1
ATOM 614 O O . GLU A 1 85 ? -7.134 11.732 10.392 1.00 88.38 85 GLU A O 1
ATOM 619 N N . PRO A 1 86 ? -8.523 11.739 12.166 1.00 82.69 86 PRO A N 1
ATOM 620 C CA . PRO A 1 86 ? -9.704 11.347 11.402 1.00 82.69 86 PRO A CA 1
ATOM 621 C C . PRO A 1 86 ? -10.168 12.458 10.456 1.00 82.69 86 PRO A C 1
ATOM 623 O O . PRO A 1 86 ? -10.011 13.644 10.753 1.00 82.69 86 PRO A O 1
ATOM 626 N N . ALA A 1 87 ? -10.837 12.085 9.361 1.00 79.69 87 ALA A N 1
ATOM 627 C CA . ALA A 1 87 ? -11.598 13.058 8.588 1.00 79.69 87 ALA A CA 1
ATOM 628 C C . ALA A 1 87 ? -12.766 13.627 9.429 1.00 79.69 87 ALA A C 1
ATOM 630 O O . ALA A 1 87 ? -13.296 12.923 10.296 1.00 79.69 87 ALA A O 1
ATOM 631 N N . PRO A 1 88 ? -13.210 14.874 9.188 1.00 77.38 88 PRO A N 1
ATOM 632 C CA . PRO A 1 88 ? -14.299 15.490 9.951 1.00 77.38 88 PRO A CA 1
ATOM 633 C C . PRO A 1 88 ? -15.596 14.662 9.980 1.00 77.38 88 PRO A C 1
ATOM 635 O O . PRO A 1 88 ? -16.274 14.639 11.002 1.00 77.38 88 PRO A O 1
ATOM 638 N N . GLU A 1 89 ? -15.913 13.947 8.895 1.00 73.81 89 GLU A N 1
ATOM 639 C CA . GLU A 1 89 ? -17.101 13.085 8.759 1.00 73.81 89 GLU A CA 1
ATOM 640 C C . GLU A 1 89 ? -16.962 11.683 9.395 1.00 73.81 89 GLU A C 1
ATOM 642 O O . GLU A 1 89 ? -17.849 10.830 9.302 1.00 73.81 89 GLU A O 1
ATOM 647 N N . TRP A 1 90 ? -15.805 11.379 9.980 1.00 69.81 90 TRP A N 1
ATOM 648 C CA . TRP A 1 90 ? -15.471 10.039 10.457 1.00 69.81 90 TRP A CA 1
ATOM 649 C C . TRP A 1 90 ? -16.279 9.555 11.682 1.00 69.81 90 TRP A C 1
ATOM 651 O O . TRP A 1 90 ? -16.683 8.385 11.684 1.00 69.81 90 TRP A O 1
ATOM 661 N N . PRO A 1 91 ? -16.575 10.389 12.707 1.00 66.75 91 PRO A N 1
ATOM 662 C CA . PRO A 1 91 ? -17.313 9.951 13.898 1.00 66.75 91 PRO A CA 1
ATOM 663 C C . PRO A 1 91 ? -18.703 9.379 13.582 1.00 66.75 91 PRO A C 1
ATOM 665 O O . PRO A 1 91 ? -19.132 8.394 14.180 1.00 66.75 91 PRO A O 1
ATOM 668 N N . GLU A 1 92 ? -19.389 9.953 12.596 1.00 68.81 92 GLU A N 1
ATOM 669 C CA . GLU A 1 92 ? -20.731 9.536 12.171 1.00 68.81 92 GLU A CA 1
ATOM 670 C C . GLU A 1 92 ? -20.696 8.183 11.450 1.00 68.81 92 GLU A C 1
ATOM 672 O O . GLU A 1 92 ? -21.618 7.375 11.558 1.00 68.81 92 GLU A O 1
ATOM 677 N N . ARG A 1 93 ? -19.595 7.903 10.745 1.00 67.75 93 ARG A N 1
ATOM 678 C CA . ARG A 1 93 ? -19.389 6.651 10.014 1.00 67.75 93 ARG A CA 1
ATOM 679 C C . ARG A 1 93 ? -19.162 5.472 10.952 1.00 67.75 93 ARG A C 1
ATOM 681 O O . ARG A 1 93 ? -19.629 4.376 10.661 1.00 67.75 93 ARG A O 1
ATOM 688 N N . LEU A 1 94 ? -18.478 5.699 12.076 1.00 64.88 94 LEU A N 1
ATOM 689 C CA . LEU A 1 94 ? -18.305 4.693 13.125 1.00 64.88 94 LEU A CA 1
ATOM 690 C C . LEU A 1 94 ? -19.614 4.418 13.875 1.00 64.88 94 LEU A C 1
ATOM 692 O O . LEU A 1 94 ? -19.874 3.267 14.209 1.00 64.88 94 LEU A O 1
ATOM 696 N N . ALA A 1 95 ? -20.461 5.432 14.078 1.00 62.72 95 ALA A N 1
ATOM 697 C CA . ALA A 1 95 ? -21.743 5.281 14.772 1.00 62.72 95 ALA A CA 1
ATOM 698 C C . ALA A 1 95 ? -22.720 4.316 14.066 1.00 62.72 95 ALA A C 1
ATOM 700 O O . ALA A 1 95 ? -23.564 3.718 14.721 1.00 62.72 95 ALA A O 1
ATOM 701 N N . GLY A 1 96 ? -22.591 4.116 12.748 1.00 60.19 96 GLY A N 1
ATOM 702 C CA . GLY A 1 96 ? -23.369 3.116 12.002 1.00 60.19 96 GLY A CA 1
ATOM 703 C C . GLY A 1 96 ? -22.872 1.669 12.148 1.00 60.19 96 GLY A C 1
ATOM 704 O O . GLY A 1 96 ? -23.528 0.747 11.665 1.00 60.19 96 GLY A O 1
ATOM 705 N N . HIS A 1 97 ? -21.718 1.457 12.785 1.00 58.22 97 HIS A N 1
ATOM 706 C CA . HIS A 1 97 ? -21.140 0.145 13.067 1.00 58.22 97 HIS A CA 1
ATOM 707 C C . HIS A 1 97 ? -21.236 -0.132 14.564 1.00 58.22 97 HIS A C 1
ATOM 709 O O . HIS A 1 97 ? -20.254 -0.037 15.299 1.00 58.22 97 HIS A O 1
ATOM 715 N N . GLU A 1 98 ? -22.445 -0.452 15.016 1.00 51.31 98 GLU A N 1
ATOM 716 C CA . GLU A 1 98 ? -22.682 -0.802 16.412 1.00 51.31 98 GLU A CA 1
ATOM 717 C C . GLU A 1 98 ? -21.851 -2.034 16.792 1.00 51.31 98 GLU A C 1
ATOM 719 O O . GLU A 1 98 ? -21.742 -3.007 16.035 1.00 51.31 98 GLU A O 1
ATOM 724 N N . THR A 1 99 ? -21.231 -1.977 17.969 1.00 49.38 99 THR A N 1
ATOM 725 C CA . THR A 1 99 ? -20.584 -3.134 18.589 1.00 49.38 99 THR A CA 1
ATOM 726 C C . THR A 1 99 ? -21.617 -4.259 18.661 1.00 49.38 99 THR A C 1
ATOM 728 O O . THR A 1 99 ? -22.711 -4.005 19.166 1.00 49.38 99 THR A O 1
ATOM 731 N N . PRO A 1 100 ? -21.330 -5.488 18.195 1.00 42.94 100 PRO A N 1
ATOM 732 C CA . PRO A 1 100 ? -22.247 -6.595 18.416 1.00 42.94 100 PRO A CA 1
ATOM 733 C C . PRO A 1 100 ? -22.508 -6.717 19.922 1.00 42.94 100 PRO A C 1
ATOM 735 O O . PRO A 1 100 ? -21.572 -6.960 20.686 1.00 42.94 100 PRO A O 1
ATOM 738 N N . GLU A 1 101 ? -23.755 -6.526 20.355 1.00 42.06 101 GLU A N 1
ATOM 739 C CA . GLU A 1 101 ? -24.182 -6.865 21.712 1.00 42.06 101 GLU A CA 1
ATOM 740 C C . GLU A 1 101 ? -24.121 -8.391 21.857 1.00 42.06 101 GLU A C 1
ATOM 742 O O . GLU A 1 101 ? -25.036 -9.137 21.519 1.00 42.06 101 GLU A O 1
ATOM 747 N N . GLY A 1 102 ? -22.971 -8.868 22.309 1.00 54.56 102 GLY A N 1
ATOM 748 C CA . GLY A 1 102 ? -22.684 -10.252 22.646 1.00 54.56 102 GLY A CA 1
ATOM 749 C C . GLY A 1 102 ? -21.481 -10.262 23.582 1.00 54.56 102 GLY A C 1
ATOM 750 O O . GLY A 1 102 ? -20.762 -9.261 23.629 1.00 54.56 102 GLY A O 1
ATOM 751 N N . PRO A 1 103 ? -21.249 -11.331 24.366 1.00 44.34 103 PRO A N 1
ATOM 752 C CA . PRO A 1 103 ? -20.063 -11.414 25.208 1.00 44.34 103 PRO A CA 1
ATOM 753 C C . PRO A 1 103 ? -18.846 -11.250 24.299 1.00 44.34 103 PRO A C 1
ATOM 755 O O . PRO A 1 103 ? -18.536 -12.132 23.499 1.00 44.34 103 PRO A O 1
ATOM 758 N N . GLY A 1 104 ? -18.243 -10.060 24.357 1.00 44.34 104 GLY A N 1
ATOM 759 C CA . GLY A 1 104 ? -17.162 -9.666 23.477 1.00 44.34 104 GLY A CA 1
ATOM 760 C C . GLY A 1 104 ? -16.073 -10.708 23.596 1.00 44.34 104 GLY A C 1
ATOM 761 O O . GLY A 1 104 ? -15.606 -10.999 24.700 1.00 44.34 104 GLY A O 1
ATOM 762 N N . GLN A 1 105 ? -15.707 -11.307 22.466 1.00 48.97 105 GLN A N 1
ATOM 763 C CA . GLN A 1 105 ? -14.513 -12.126 22.423 1.00 48.97 105 GLN A CA 1
ATOM 764 C C . GLN A 1 105 ? -13.382 -11.233 22.956 1.00 48.97 105 GLN A C 1
ATOM 766 O O . GLN A 1 105 ? -13.286 -10.080 22.512 1.00 48.97 105 GLN A O 1
ATOM 771 N N . PRO A 1 106 ? -12.608 -11.685 23.961 1.00 43.78 106 PRO A N 1
ATOM 772 C CA . PRO A 1 106 ? -11.524 -10.881 24.500 1.00 43.78 106 PRO A CA 1
ATOM 773 C C . PRO A 1 106 ? -10.662 -10.387 23.330 1.00 43.78 106 PRO A C 1
ATOM 775 O O . PRO A 1 106 ? -10.540 -11.119 22.338 1.00 43.78 106 PRO A O 1
ATOM 778 N N . PRO A 1 107 ? -10.118 -9.153 23.399 1.00 47.81 107 PRO A N 1
ATOM 779 C CA . PRO A 1 107 ? -9.187 -8.668 22.389 1.00 47.81 107 PRO A CA 1
ATOM 780 C C . PRO A 1 107 ? -8.195 -9.791 22.087 1.00 47.81 107 PRO A C 1
ATOM 782 O O . PRO A 1 107 ? -7.747 -10.419 23.053 1.00 47.81 107 PRO A O 1
ATOM 785 N N . PRO A 1 108 ? -7.911 -10.098 20.804 1.00 47.28 108 PRO A N 1
ATOM 786 C CA . PRO A 1 108 ? -6.921 -11.116 20.484 1.00 47.28 108 PRO A CA 1
ATOM 787 C C . PRO A 1 108 ? -5.694 -10.822 21.341 1.00 47.28 108 PRO A C 1
ATOM 789 O O . PRO A 1 108 ? -5.237 -9.672 21.370 1.00 47.28 108 PRO A O 1
ATOM 792 N N . GLU A 1 109 ? -5.266 -11.815 22.130 1.00 47.94 109 GLU A N 1
ATOM 793 C CA . GLU A 1 109 ? -4.094 -11.661 22.987 1.00 47.94 109 GLU A CA 1
ATOM 794 C C . GLU A 1 109 ? -2.986 -11.057 22.130 1.00 47.94 109 GLU A C 1
ATOM 796 O O . GLU A 1 109 ? -2.877 -11.427 20.954 1.00 47.94 109 GLU A O 1
ATOM 801 N N . PRO A 1 110 ? -2.222 -10.080 22.648 1.00 49.03 110 PRO A N 1
ATOM 802 C CA . PRO A 1 110 ? -1.153 -9.477 21.884 1.00 49.03 110 PRO A CA 1
ATOM 803 C C . PRO A 1 110 ? -0.143 -10.579 21.584 1.00 49.03 110 PRO A C 1
ATOM 805 O O . PRO A 1 110 ? 0.741 -10.868 22.388 1.00 49.03 110 PRO A O 1
ATOM 808 N N . GLU A 1 111 ? -0.301 -11.214 20.422 1.00 52.38 111 GLU A N 1
ATOM 809 C CA . GLU A 1 111 ? 0.689 -12.124 19.889 1.00 52.38 111 GLU A CA 1
ATOM 810 C C . GLU A 1 111 ? 2.004 -11.354 19.896 1.00 52.38 111 GLU A C 1
ATOM 812 O O . GLU A 1 111 ? 1.995 -10.137 19.619 1.00 52.38 111 GLU A O 1
ATOM 817 N N . PRO A 1 112 ? 3.116 -12.009 20.273 1.00 52.53 112 PRO A N 1
ATOM 818 C CA . PRO A 1 112 ? 4.392 -11.333 20.381 1.00 52.53 112 PRO A CA 1
ATOM 819 C C . PRO A 1 112 ? 4.601 -10.503 19.119 1.00 52.53 112 PRO A C 1
ATOM 821 O O . PRO A 1 112 ? 4.313 -10.954 18.004 1.00 52.53 112 PRO A O 1
ATOM 824 N N . ALA A 1 113 ? 4.993 -9.243 19.319 1.00 52.69 113 ALA A N 1
ATOM 825 C CA . ALA A 1 113 ? 5.406 -8.343 18.255 1.00 52.69 113 ALA A CA 1
ATOM 826 C C . ALA A 1 113 ? 6.669 -8.926 17.624 1.00 52.69 113 ALA A C 1
ATOM 828 O O . ALA A 1 113 ? 7.780 -8.528 17.941 1.00 52.69 113 ALA A O 1
ATOM 829 N N . GLY A 1 114 ? 6.492 -9.973 16.830 1.00 51.56 114 GLY A N 1
ATOM 830 C CA . GLY A 1 114 ? 7.522 -10.475 15.966 1.00 51.56 114 GLY A CA 1
ATOM 831 C C . GLY A 1 114 ? 7.466 -9.666 14.683 1.00 51.56 114 GLY A C 1
ATOM 832 O O . GLY A 1 114 ? 6.408 -9.285 14.169 1.00 51.56 114 GLY A O 1
ATOM 833 N N . ASP A 1 115 ? 8.655 -9.373 14.196 1.00 58.41 115 ASP A N 1
ATOM 834 C CA . ASP A 1 115 ? 8.868 -8.638 12.963 1.00 58.41 115 ASP A CA 1
ATOM 835 C C . ASP A 1 115 ? 8.924 -9.571 11.751 1.00 58.41 115 ASP A C 1
ATOM 837 O O . ASP A 1 115 ? 9.389 -9.179 10.679 1.00 58.41 115 ASP A O 1
ATOM 841 N N . ASP A 1 116 ? 8.453 -10.810 11.902 1.00 74.81 116 ASP A N 1
ATOM 842 C CA . ASP A 1 116 ? 8.477 -11.791 10.830 1.00 74.81 116 ASP A CA 1
ATOM 843 C C . ASP A 1 116 ? 7.500 -11.412 9.710 1.00 74.81 116 ASP A C 1
ATOM 845 O O . ASP A 1 116 ? 6.382 -10.935 9.940 1.00 74.81 116 ASP A O 1
ATOM 849 N N . LEU A 1 117 ? 7.901 -11.671 8.464 1.00 74.62 117 LEU A N 1
ATOM 850 C CA . LEU A 1 117 ? 7.052 -11.435 7.296 1.00 74.62 117 LEU A CA 1
ATOM 851 C C . LEU A 1 117 ? 5.745 -12.237 7.391 1.00 74.62 117 LEU A C 1
ATOM 853 O O . LEU A 1 117 ? 4.706 -11.787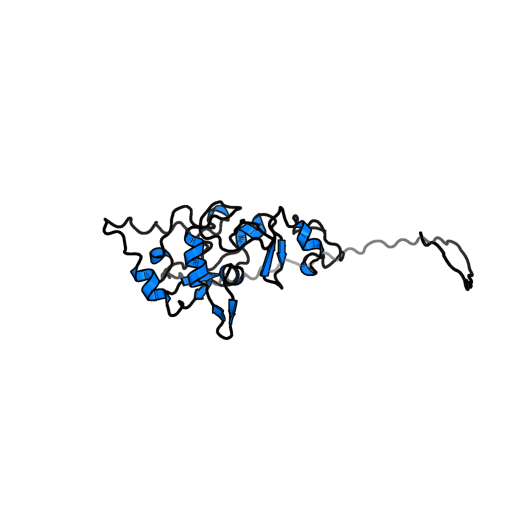 6.900 1.00 74.62 117 LEU A O 1
ATOM 857 N N . ALA A 1 118 ? 5.764 -13.384 8.082 1.00 80.31 118 ALA A N 1
ATOM 858 C CA . ALA A 1 118 ? 4.574 -14.180 8.348 1.00 80.31 118 ALA A CA 1
ATOM 859 C C . ALA A 1 118 ? 3.618 -13.550 9.371 1.00 80.31 118 ALA A C 1
ATOM 861 O O . ALA A 1 118 ? 2.603 -14.168 9.677 1.00 80.31 118 ALA A O 1
ATOM 862 N N . GLN A 1 119 ? 3.870 -12.351 9.900 1.00 85.94 119 GLN A N 1
ATOM 863 C CA . GLN A 1 119 ? 2.930 -11.610 10.755 1.00 85.94 119 GLN A CA 1
ATOM 864 C C . GLN A 1 119 ? 2.317 -10.385 10.063 1.00 85.94 119 GLN A C 1
ATOM 866 O O . GLN A 1 119 ? 1.433 -9.741 10.629 1.00 85.94 119 GLN A O 1
ATOM 871 N N . ILE A 1 120 ? 2.709 -10.097 8.816 1.00 93.94 120 ILE A N 1
ATOM 872 C CA . ILE A 1 120 ? 2.163 -8.967 8.059 1.00 93.94 120 ILE A CA 1
ATOM 873 C C . ILE A 1 120 ? 0.691 -9.198 7.707 1.00 93.94 120 ILE A C 1
ATOM 875 O O . ILE A 1 120 ? 0.332 -10.187 7.066 1.00 93.94 120 ILE A O 1
ATOM 879 N N . GLY A 1 121 ? -0.141 -8.212 8.031 1.00 95.56 121 GLY A N 1
ATOM 880 C CA . GLY A 1 121 ? -1.574 -8.198 7.761 1.00 95.56 121 GLY A CA 1
ATOM 881 C C . GLY A 1 121 ? -2.386 -8.998 8.776 1.00 95.56 121 GLY A C 1
ATOM 882 O O . GLY A 1 121 ? -1.855 -9.761 9.582 1.00 95.56 121 GLY A O 1
ATOM 883 N N . PHE A 1 122 ? -3.705 -8.827 8.722 1.00 95.06 122 PHE A N 1
ATOM 884 C CA . PHE A 1 122 ? -4.622 -9.465 9.666 1.00 95.06 122 PHE A CA 1
ATOM 885 C C . PHE A 1 122 ? -5.136 -10.800 9.122 1.00 95.06 122 PHE A C 1
ATOM 887 O O . PHE A 1 122 ? -5.685 -10.858 8.015 1.00 95.06 122 PHE A O 1
ATOM 894 N N . SER A 1 123 ? -4.930 -11.874 9.888 1.00 90.06 123 SER A N 1
ATOM 895 C CA . SER A 1 123 ? -5.363 -13.233 9.530 1.00 90.06 123 SER A CA 1
ATOM 896 C C . SER A 1 123 ? -6.885 -13.389 9.561 1.00 90.06 123 SER A C 1
ATOM 898 O O . SER A 1 123 ? -7.445 -14.077 8.709 1.00 90.06 123 SER A O 1
ATOM 900 N N . ASP A 1 124 ? -7.542 -12.690 10.486 1.00 84.50 124 ASP A N 1
ATOM 901 C CA . ASP A 1 124 ? -8.990 -12.705 10.673 1.00 84.50 124 ASP A CA 1
ATOM 902 C C . ASP A 1 124 ? -9.637 -11.379 10.264 1.00 84.50 124 ASP A C 1
ATOM 904 O O . ASP A 1 124 ? -8.969 -10.381 9.974 1.00 84.50 124 ASP A O 1
ATOM 908 N N . ARG A 1 125 ? -10.974 -11.366 10.224 1.00 81.69 125 ARG A N 1
ATOM 909 C CA . ARG A 1 125 ? -11.736 -10.129 10.023 1.00 81.69 125 ARG A CA 1
ATOM 910 C C . ARG A 1 125 ? -11.483 -9.188 11.195 1.00 81.69 125 ARG A C 1
ATOM 912 O O . ARG A 1 125 ? -11.732 -9.551 12.340 1.00 81.69 125 ARG A O 1
ATOM 919 N N . VAL A 1 126 ? -11.065 -7.969 10.880 1.00 87.88 126 VAL A N 1
ATOM 920 C CA . VAL A 1 126 ? -10.897 -6.892 11.856 1.00 87.88 126 VAL A CA 1
ATOM 921 C C . VAL A 1 126 ? -11.970 -5.843 11.626 1.00 87.88 126 VAL A C 1
ATOM 923 O O . VAL A 1 126 ? -12.346 -5.546 10.490 1.00 87.88 126 VAL A O 1
ATOM 926 N N . THR A 1 127 ? -12.497 -5.308 12.716 1.00 89.94 127 THR A N 1
ATOM 927 C CA . THR A 1 127 ? -13.525 -4.267 12.701 1.00 89.94 127 THR A CA 1
ATOM 928 C C . THR A 1 127 ? -12.894 -2.883 12.873 1.00 89.94 127 THR A C 1
ATOM 930 O O . THR A 1 127 ? -11.824 -2.769 13.472 1.00 89.94 127 THR A O 1
ATOM 933 N N . PRO A 1 128 ? -13.541 -1.802 12.401 1.00 88.62 128 PRO A N 1
ATOM 934 C CA . PRO A 1 128 ? -13.031 -0.445 12.604 1.00 88.62 128 PRO A CA 1
ATOM 935 C C . PRO A 1 128 ? -12.769 -0.123 14.083 1.00 88.62 128 PRO A C 1
ATOM 937 O O . PRO A 1 128 ? -11.734 0.446 14.413 1.00 88.62 128 PRO A O 1
ATOM 940 N N . VAL A 1 129 ? -13.634 -0.573 14.996 1.00 87.56 129 VAL A N 1
ATOM 941 C CA . VAL A 1 129 ? -13.483 -0.328 16.443 1.00 87.56 129 VAL A CA 1
ATOM 942 C C . VAL A 1 129 ? -12.203 -0.925 17.047 1.00 87.56 129 VAL A C 1
ATOM 944 O O . VAL A 1 129 ? -11.777 -0.492 18.110 1.00 87.56 129 VAL A O 1
ATOM 947 N N . GLN A 1 130 ? -11.575 -1.901 16.382 1.00 89.94 130 GLN A N 1
ATOM 948 C CA . GLN A 1 130 ? -10.302 -2.493 16.810 1.00 89.94 130 GLN A CA 1
ATOM 949 C C . GLN A 1 130 ? -9.075 -1.747 16.263 1.00 89.94 130 GLN A C 1
ATOM 951 O O . GLN A 1 130 ? -7.982 -1.904 16.799 1.00 89.94 130 GLN A O 1
ATOM 956 N N . LEU A 1 131 ? -9.232 -0.968 15.187 1.00 92.06 131 LEU A N 1
ATOM 957 C CA . LEU A 1 131 ? -8.131 -0.285 14.492 1.00 92.06 131 LEU A CA 1
ATOM 958 C C . LEU A 1 131 ? -8.072 1.215 14.774 1.00 92.06 131 LEU A C 1
ATOM 960 O O . LEU A 1 131 ? -7.017 1.832 14.612 1.00 92.06 131 LEU A O 1
ATOM 964 N N . PHE A 1 132 ? -9.203 1.795 15.164 1.00 91.50 132 PHE A N 1
ATOM 965 C CA . PHE A 1 132 ? -9.336 3.212 15.450 1.00 91.50 132 PHE A CA 1
ATOM 966 C C . PHE A 1 132 ? -9.435 3.450 16.957 1.00 91.50 132 PHE A C 1
ATOM 968 O O . PHE A 1 132 ? -10.134 2.742 17.679 1.00 91.50 132 PHE A O 1
ATOM 975 N N . GLU A 1 133 ? -8.746 4.484 17.432 1.00 91.06 133 GLU A N 1
ATOM 976 C CA . GLU A 1 133 ? -8.959 5.040 18.764 1.00 91.06 133 GLU A CA 1
ATOM 977 C C . GLU A 1 133 ? -10.407 5.569 18.868 1.00 91.06 133 GLU A C 1
ATOM 979 O O . GLU A 1 133 ? -10.987 5.962 17.853 1.00 91.06 133 GLU A O 1
ATOM 984 N N . PRO A 1 134 ? -11.001 5.665 20.075 1.00 84.25 134 PRO A N 1
ATOM 985 C CA . PRO A 1 134 ? -12.348 6.228 20.255 1.00 84.25 134 PRO A CA 1
ATOM 986 C C . PRO A 1 134 ? -12.506 7.651 19.702 1.00 84.25 134 PRO A C 1
ATOM 988 O O . PRO A 1 134 ? -13.595 8.078 19.339 1.00 84.25 134 PRO A O 1
ATOM 991 N N . THR A 1 135 ? -11.398 8.385 19.619 1.00 85.81 135 THR A N 1
ATOM 992 C CA . THR A 1 135 ? -11.291 9.712 19.008 1.00 85.81 135 THR A CA 1
ATOM 993 C C . THR A 1 135 ? -11.256 9.672 17.476 1.00 85.81 135 THR A C 1
ATOM 995 O O . THR A 1 135 ? -11.033 10.707 16.862 1.00 85.81 135 THR A O 1
ATOM 998 N N . GLY A 1 136 ? -11.381 8.502 16.845 1.00 86.69 136 GLY A N 1
ATOM 999 C CA . GLY A 1 136 ? -11.314 8.303 15.396 1.00 86.69 136 GLY A CA 1
ATOM 1000 C C . GLY A 1 136 ? -9.901 8.226 14.811 1.00 86.69 136 GLY A C 1
ATOM 1001 O O . GLY A 1 136 ? -9.755 8.049 13.609 1.00 86.69 136 GLY A O 1
ATOM 1002 N N . HIS A 1 137 ? -8.856 8.349 15.626 1.00 92.06 137 HIS A N 1
ATOM 1003 C CA . HIS A 1 137 ? -7.477 8.342 15.135 1.00 92.06 137 HIS A CA 1
ATOM 1004 C C . HIS A 1 137 ? -7.006 6.921 14.843 1.00 92.06 137 HIS A C 1
ATOM 1006 O O . HIS A 1 137 ? -7.483 5.968 15.453 1.00 92.06 137 HIS A O 1
ATOM 1012 N N . CYS A 1 138 ? -6.023 6.762 13.965 1.00 94.25 138 CYS A N 1
ATOM 1013 C CA . CYS A 1 138 ? -5.392 5.464 13.727 1.00 94.25 138 CYS A CA 1
ATOM 1014 C C . CYS A 1 138 ? -3.872 5.590 13.646 1.00 94.25 138 CYS A C 1
ATOM 1016 O O . CYS A 1 138 ? -3.333 6.660 13.363 1.00 94.25 138 CYS A O 1
ATOM 1018 N N . TRP A 1 139 ? -3.183 4.480 13.901 1.00 96.00 139 TRP A N 1
ATOM 1019 C CA . TRP A 1 139 ? -1.732 4.389 13.781 1.00 96.00 139 TRP A CA 1
ATOM 1020 C C . TRP A 1 139 ? -1.378 3.676 12.493 1.00 96.00 139 TRP A C 1
ATOM 1022 O O . TRP A 1 139 ? -1.810 2.548 12.267 1.00 96.00 139 TRP A O 1
ATOM 1032 N N . VAL A 1 140 ? -0.610 4.330 11.629 1.00 97.12 140 VAL A N 1
ATOM 1033 C CA . VAL A 1 140 ? -0.226 3.779 10.327 1.00 97.12 140 VAL A CA 1
ATOM 1034 C C . VAL A 1 140 ? 1.215 4.171 10.028 1.00 97.12 140 VAL A C 1
ATOM 1036 O O . VAL A 1 140 ? 1.658 5.266 10.367 1.00 97.12 140 VAL A O 1
ATOM 1039 N N . HIS A 1 141 ? 1.978 3.278 9.405 1.00 97.19 141 HIS A N 1
ATOM 1040 C CA . HIS A 1 141 ? 3.317 3.628 8.938 1.00 97.19 141 HIS A CA 1
ATOM 1041 C C . HIS A 1 141 ? 3.245 4.638 7.795 1.00 97.19 141 HIS A C 1
ATOM 1043 O O . HIS A 1 141 ? 2.396 4.510 6.905 1.00 97.19 141 HIS A O 1
ATOM 1049 N N . ARG A 1 142 ? 4.176 5.601 7.775 1.00 95.56 142 ARG A N 1
ATOM 1050 C CA . ARG A 1 142 ? 4.228 6.668 6.761 1.00 95.56 142 ARG A CA 1
ATOM 1051 C C . ARG A 1 142 ? 4.120 6.124 5.334 1.00 95.56 142 ARG A C 1
ATOM 1053 O O . ARG A 1 142 ? 3.321 6.650 4.557 1.00 95.56 142 ARG A O 1
ATOM 1060 N N . TRP A 1 143 ? 4.862 5.066 4.983 1.00 96.94 143 TRP A N 1
ATOM 1061 C CA . TRP A 1 143 ? 4.777 4.493 3.635 1.00 96.94 143 TRP A CA 1
ATOM 1062 C C . TRP A 1 143 ? 3.563 3.605 3.404 1.00 96.94 143 TRP A C 1
ATOM 1064 O O . TRP A 1 143 ? 3.039 3.601 2.293 1.00 96.94 143 TRP A O 1
ATOM 1074 N N . CYS A 1 144 ? 3.052 2.911 4.423 1.00 97.81 144 CYS A N 1
ATOM 1075 C CA . CYS A 1 144 ? 1.778 2.206 4.281 1.00 97.81 144 CYS A CA 1
ATOM 1076 C C . CYS A 1 144 ? 0.653 3.190 3.920 1.00 97.81 144 CYS A C 1
ATOM 1078 O O . CYS A 1 144 ? -0.133 2.916 3.015 1.00 97.81 144 CYS A O 1
ATOM 1080 N N . ALA A 1 145 ? 0.620 4.358 4.565 1.00 97.50 145 ALA A N 1
ATOM 1081 C CA . ALA A 1 145 ? -0.349 5.405 4.271 1.00 97.50 145 ALA A CA 1
ATOM 1082 C C . ALA A 1 145 ? -0.099 6.056 2.898 1.00 97.50 145 ALA A C 1
ATOM 1084 O O . ALA A 1 145 ? -0.983 6.034 2.049 1.00 97.50 145 ALA A O 1
ATOM 1085 N N . ALA A 1 146 ? 1.103 6.581 2.639 1.00 97.25 146 ALA A N 1
ATOM 1086 C CA . ALA A 1 146 ? 1.380 7.381 1.438 1.00 97.25 146 ALA A CA 1
ATOM 1087 C C . ALA A 1 146 ? 1.195 6.619 0.112 1.00 97.25 146 ALA A C 1
ATOM 1089 O O . ALA A 1 146 ? 0.893 7.226 -0.910 1.00 97.25 146 ALA A O 1
ATOM 1090 N N . TRP A 1 147 ? 1.382 5.296 0.118 1.00 97.69 147 TRP A N 1
ATOM 1091 C CA . TRP A 1 147 ? 1.210 4.450 -1.068 1.00 97.69 147 TRP A CA 1
ATOM 1092 C C . TRP A 1 147 ? -0.233 3.966 -1.269 1.00 97.69 147 TRP A C 1
ATOM 1094 O O . TRP A 1 147 ? -0.556 3.386 -2.311 1.00 97.69 147 TRP A O 1
ATOM 1104 N N . SER A 1 148 ? -1.102 4.164 -0.277 1.00 98.06 148 SER A N 1
ATOM 1105 C CA . SER A 1 148 ? -2.480 3.683 -0.322 1.00 98.06 148 SER A CA 1
ATOM 1106 C C . SER A 1 148 ? -3.306 4.416 -1.380 1.00 98.06 148 SER A C 1
ATOM 1108 O O . SER A 1 148 ? -3.142 5.612 -1.630 1.00 98.06 148 SER A O 1
ATOM 1110 N N . ALA A 1 149 ? -4.242 3.701 -2.003 1.00 96.50 149 ALA A N 1
ATOM 1111 C CA . ALA A 1 149 ? -5.198 4.316 -2.916 1.00 96.50 149 ALA A CA 1
ATOM 1112 C C . ALA A 1 149 ? -6.030 5.399 -2.204 1.00 96.50 149 ALA A C 1
ATOM 1114 O O . ALA A 1 149 ? -6.582 5.163 -1.133 1.00 96.50 149 ALA A O 1
ATOM 1115 N N . GLY A 1 150 ? -6.151 6.575 -2.825 1.00 93.81 150 GLY A N 1
ATOM 1116 C CA . GLY A 1 150 ? -6.966 7.677 -2.302 1.00 93.81 150 GLY A CA 1
ATOM 1117 C C . GLY A 1 150 ? -6.313 8.506 -1.193 1.00 93.81 150 GLY A C 1
ATOM 1118 O O . GLY A 1 150 ? -6.943 9.456 -0.741 1.00 93.81 150 GLY A O 1
ATOM 1119 N N . VAL A 1 151 ? -5.075 8.195 -0.792 1.00 96.19 151 VAL A N 1
ATOM 1120 C CA . VAL A 1 151 ? -4.301 9.031 0.133 1.00 96.19 151 VAL A CA 1
ATOM 1121 C C . VAL A 1 151 ? -3.533 10.092 -0.651 1.00 96.19 151 VAL A C 1
ATOM 1123 O O . VAL A 1 151 ? -2.826 9.779 -1.609 1.00 96.19 151 VAL A O 1
ATOM 1126 N N . GLY A 1 152 ? -3.695 11.352 -0.252 1.00 93.00 152 GLY A N 1
ATOM 1127 C CA . GLY A 1 152 ? -3.049 12.511 -0.869 1.00 93.00 152 GLY A CA 1
ATOM 1128 C C . GLY A 1 152 ? -2.082 13.211 0.082 1.00 93.00 152 GLY A C 1
ATOM 1129 O O . GLY A 1 152 ? -2.185 13.069 1.300 1.00 93.00 152 GLY A O 1
ATOM 1130 N N . GLN A 1 153 ? -1.143 13.976 -0.479 1.00 92.44 153 GLN A N 1
ATOM 1131 C CA . GLN A 1 153 ? -0.280 14.879 0.282 1.00 92.44 153 GLN A CA 1
ATOM 1132 C C . GLN A 1 153 ? -0.925 16.268 0.340 1.00 92.44 153 GLN A C 1
ATOM 1134 O O . GLN A 1 153 ? -1.210 16.870 -0.693 1.00 92.44 153 GLN A O 1
ATOM 1139 N N . GLU A 1 154 ? -1.103 16.784 1.549 1.00 88.81 154 GLU A N 1
ATOM 1140 C CA . GLU A 1 154 ? -1.611 18.121 1.848 1.00 88.81 154 GLU A CA 1
ATOM 1141 C C . GLU A 1 154 ? -0.586 18.914 2.674 1.00 88.81 154 GLU A C 1
ATOM 1143 O O . GLU A 1 154 ? 0.443 18.379 3.105 1.00 88.81 154 GLU A O 1
ATOM 1148 N N . ALA A 1 155 ? -0.866 20.201 2.910 1.00 85.38 155 ALA A N 1
ATOM 1149 C CA . ALA A 1 155 ? 0.008 21.088 3.682 1.00 85.38 155 ALA A CA 1
ATOM 1150 C C . ALA A 1 155 ? 0.235 20.594 5.123 1.00 85.38 155 ALA A C 1
ATOM 1152 O O . ALA A 1 155 ? 1.325 20.757 5.664 1.00 85.38 155 ALA A O 1
ATOM 1153 N N . ALA A 1 156 ? -0.782 19.970 5.725 1.00 83.25 156 ALA A N 1
ATOM 1154 C CA . ALA A 1 156 ? -0.736 19.459 7.093 1.00 83.25 156 ALA A CA 1
ATOM 1155 C C . ALA A 1 156 ? -0.216 18.011 7.207 1.00 83.25 156 ALA A C 1
ATOM 1157 O O . ALA A 1 156 ? -0.048 17.517 8.318 1.00 83.25 156 ALA A O 1
ATOM 1158 N N . GLY A 1 157 ? 0.042 17.315 6.092 1.00 90.25 157 GLY A N 1
ATOM 1159 C CA . GLY A 1 157 ? 0.453 15.908 6.103 1.00 90.25 157 GLY A CA 1
ATOM 1160 C C . GLY A 1 157 ? -0.293 15.063 5.076 1.00 90.25 157 GLY A C 1
ATOM 1161 O O . GLY A 1 157 ? -0.602 15.538 3.988 1.00 90.25 157 GLY A O 1
ATOM 1162 N N . LEU A 1 158 ? -0.540 13.790 5.393 1.00 94.19 158 LEU A N 1
ATOM 1163 C CA . LEU A 1 158 ? -1.375 12.931 4.550 1.00 94.19 158 LEU A CA 1
ATOM 1164 C C . LEU A 1 158 ? -2.847 13.073 4.913 1.00 94.19 158 LEU A C 1
ATOM 1166 O O . LEU A 1 158 ? -3.188 13.044 6.093 1.00 94.19 158 LEU A O 1
ATOM 1170 N N . ALA A 1 159 ? -3.702 13.094 3.896 1.00 93.06 159 ALA A N 1
ATOM 1171 C CA . ALA A 1 159 ? -5.150 13.068 4.051 1.00 93.06 159 ALA A CA 1
ATOM 1172 C C . ALA A 1 159 ? -5.763 11.798 3.450 1.00 93.06 159 ALA A C 1
ATOM 1174 O O . ALA A 1 159 ? -5.230 11.224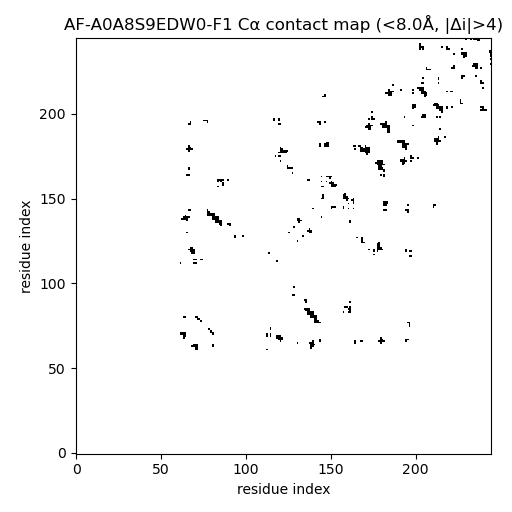 2.498 1.00 93.06 159 ALA A O 1
ATOM 1175 N N . GLY A 1 160 ? -6.894 11.358 4.012 1.00 93.75 160 GLY A N 1
ATOM 1176 C CA . GLY A 1 160 ? -7.635 10.170 3.569 1.00 93.75 160 GLY A CA 1
ATOM 1177 C C . GLY A 1 160 ? -7.105 8.832 4.103 1.00 93.75 160 GLY A C 1
ATOM 1178 O O . GLY A 1 160 ? -7.458 7.776 3.572 1.00 93.75 160 GLY A O 1
ATOM 1179 N N . VAL A 1 161 ? -6.247 8.853 5.128 1.00 95.81 161 VAL A N 1
ATOM 1180 C CA . VAL A 1 161 ? -5.654 7.639 5.719 1.00 95.81 161 VAL A CA 1
ATOM 1181 C C . VAL A 1 161 ? -6.706 6.779 6.423 1.00 95.81 161 VAL A C 1
ATOM 1183 O O . VAL A 1 161 ? -6.707 5.561 6.274 1.00 95.81 161 VAL A O 1
ATOM 1186 N N . ASP A 1 162 ? -7.648 7.403 7.119 1.00 93.50 162 ASP A N 1
ATOM 1187 C CA . ASP A 1 162 ? -8.822 6.772 7.726 1.00 93.50 162 ASP A CA 1
ATOM 1188 C C . ASP A 1 162 ? -9.649 5.973 6.703 1.00 93.50 162 ASP A C 1
ATOM 1190 O O . ASP A 1 162 ? -9.962 4.799 6.911 1.00 93.50 162 ASP A O 1
ATOM 1194 N N . ARG A 1 163 ? -9.922 6.565 5.535 1.00 93.50 163 ARG A N 1
ATOM 1195 C CA . ARG A 1 163 ? -10.640 5.912 4.432 1.00 93.50 163 ARG A CA 1
ATOM 1196 C C . ARG A 1 163 ? -9.846 4.745 3.858 1.00 93.50 163 ARG A C 1
ATOM 1198 O O . ARG A 1 163 ? -10.437 3.706 3.551 1.00 93.50 163 ARG A O 1
ATOM 1205 N N . ALA A 1 164 ? -8.528 4.896 3.729 1.00 96.25 164 ALA A N 1
ATOM 1206 C CA . ALA A 1 164 ? -7.654 3.809 3.308 1.00 96.25 164 ALA A CA 1
ATOM 1207 C C . ALA A 1 164 ? -7.728 2.638 4.296 1.00 96.25 164 ALA A C 1
ATOM 1209 O O . ALA A 1 164 ? -8.017 1.521 3.868 1.00 96.25 164 ALA A O 1
ATOM 1210 N N . VAL A 1 165 ? -7.581 2.893 5.601 1.00 95.94 165 VAL A N 1
ATOM 1211 C CA . VAL A 1 165 ? -7.707 1.871 6.654 1.00 95.94 165 VAL A CA 1
ATOM 1212 C C . VAL A 1 165 ? -9.071 1.195 6.591 1.00 95.94 165 VAL A C 1
ATOM 1214 O O . VAL A 1 165 ? -9.130 -0.030 6.502 1.00 95.94 165 VAL A O 1
ATOM 1217 N N . PHE A 1 166 ? -10.159 1.968 6.538 1.00 93.19 166 PHE A N 1
ATOM 1218 C CA . PHE A 1 166 ? -11.518 1.432 6.448 1.00 93.19 166 PHE A CA 1
ATOM 1219 C C . PHE A 1 166 ? -11.710 0.503 5.257 1.00 93.19 166 PHE A C 1
ATOM 1221 O O . PHE A 1 166 ? -12.290 -0.568 5.390 1.00 93.19 166 PHE A O 1
ATOM 1228 N N . SER A 1 167 ? -11.222 0.904 4.082 1.00 93.38 167 SER A N 1
ATOM 1229 C CA . SER A 1 167 ? -11.296 0.055 2.897 1.00 93.38 167 SER A CA 1
ATOM 1230 C C . SER A 1 167 ? -10.439 -1.203 3.069 1.00 93.38 167 SER A C 1
ATOM 1232 O O . SER A 1 167 ? -10.898 -2.306 2.768 1.00 93.38 167 SER A O 1
ATOM 1234 N N . GLY A 1 168 ? -9.233 -1.047 3.624 1.00 95.12 168 GLY A N 1
ATOM 1235 C CA . GLY A 1 168 ? -8.213 -2.078 3.771 1.00 95.12 168 GLY A CA 1
ATOM 1236 C C . GLY A 1 168 ? -8.632 -3.250 4.651 1.00 95.12 168 GLY A C 1
ATOM 1237 O O . GLY A 1 168 ? -8.216 -4.374 4.374 1.00 95.12 168 GLY A O 1
ATOM 1238 N N . ILE A 1 169 ? -9.508 -3.038 5.644 1.00 92.81 169 ILE A N 1
ATOM 1239 C CA . ILE A 1 169 ? -9.967 -4.105 6.559 1.00 92.81 169 ILE A CA 1
ATOM 1240 C C . ILE A 1 169 ? -10.590 -5.304 5.829 1.00 92.81 169 ILE A C 1
ATOM 1242 O O . ILE A 1 169 ? -10.614 -6.411 6.361 1.00 92.81 169 ILE A O 1
ATOM 1246 N N . SER A 1 170 ? -11.106 -5.087 4.614 1.00 93.06 170 SER A N 1
ATOM 1247 C CA . SER A 1 170 ? -11.737 -6.122 3.784 1.00 93.06 170 SER A CA 1
ATOM 1248 C C . SER A 1 170 ? -10.924 -6.495 2.539 1.00 93.06 170 SER A C 1
ATOM 1250 O O . SER A 1 170 ? -11.379 -7.316 1.742 1.00 93.06 170 SER A O 1
ATOM 1252 N N . GLN A 1 171 ? -9.745 -5.900 2.341 1.00 96.94 171 GLN A N 1
ATOM 1253 C CA . GLN A 1 171 ? -8.913 -6.125 1.160 1.00 96.94 171 GLN A CA 1
ATOM 1254 C C . GLN A 1 171 ? -7.756 -7.072 1.461 1.00 96.94 171 GLN A C 1
ATOM 1256 O O . GLN A 1 171 ? -6.963 -6.842 2.376 1.00 96.94 171 GLN A O 1
ATOM 1261 N N . LYS A 1 172 ? -7.632 -8.119 0.640 1.00 97.12 172 LYS A N 1
ATOM 1262 C CA . LYS A 1 172 ? -6.563 -9.113 0.756 1.00 97.12 172 LYS A CA 1
ATOM 1263 C C . LYS A 1 172 ? -5.309 -8.674 0.014 1.00 97.12 172 LYS A C 1
ATOM 1265 O O . LYS A 1 172 ? -5.374 -8.257 -1.139 1.00 97.12 172 LYS A O 1
ATOM 1270 N N . CYS A 1 173 ? -4.164 -8.875 0.654 1.00 98.12 173 CYS A N 1
ATOM 1271 C CA . CYS A 1 173 ? -2.864 -8.777 0.007 1.00 98.12 173 CYS A CA 1
ATOM 1272 C C . CYS A 1 173 ? -2.689 -9.903 -1.014 1.00 98.12 173 CYS A C 1
ATOM 1274 O O . CYS A 1 173 ? -2.944 -11.069 -0.711 1.00 98.12 173 CYS A O 1
ATOM 1276 N N . GLU A 1 174 ? -2.200 -9.580 -2.206 1.00 98.12 174 GLU A N 1
ATOM 1277 C CA . GLU A 1 174 ? -1.927 -10.572 -3.245 1.00 98.12 174 GLU A CA 1
ATOM 1278 C C . GLU A 1 174 ? -0.794 -11.532 -2.847 1.00 98.12 174 GLU A C 1
ATOM 1280 O O . GLU A 1 174 ? -0.798 -12.688 -3.260 1.00 98.12 174 GLU A O 1
ATOM 1285 N N . HIS A 1 17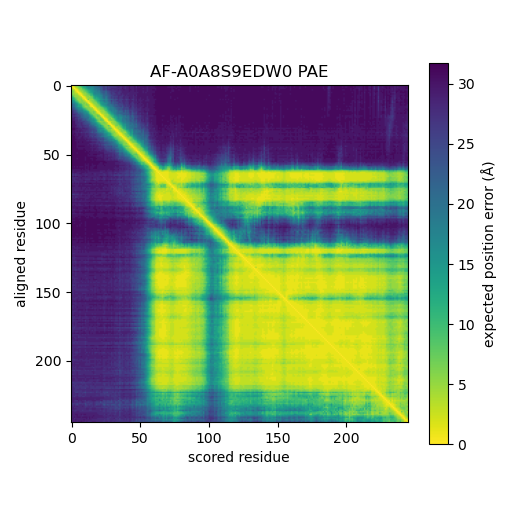5 ? 0.142 -11.079 -2.010 1.00 97.06 175 HIS A N 1
ATOM 1286 C CA . HIS A 1 175 ? 1.278 -11.883 -1.563 1.00 97.06 175 HIS A CA 1
ATOM 1287 C C . HIS A 1 175 ? 0.938 -12.751 -0.340 1.00 97.06 175 HIS A C 1
ATOM 1289 O O . HIS A 1 175 ? 0.917 -13.973 -0.447 1.00 97.06 175 HIS A O 1
ATOM 1295 N N . CYS A 1 176 ? 0.622 -12.144 0.813 1.00 96.12 176 CYS A N 1
ATOM 1296 C CA . CYS A 1 176 ? 0.402 -12.893 2.060 1.00 96.12 176 CYS A CA 1
ATOM 1297 C C . CYS A 1 176 ? -1.047 -13.371 2.267 1.00 96.12 176 CYS A C 1
ATOM 1299 O O . CYS A 1 176 ? -1.321 -14.097 3.218 1.00 96.12 176 CYS A O 1
ATOM 1301 N N . ARG A 1 177 ? -1.992 -12.962 1.402 1.00 95.75 177 ARG A N 1
ATOM 1302 C CA . ARG A 1 177 ? -3.430 -13.318 1.444 1.00 95.75 177 ARG A CA 1
ATOM 1303 C C . ARG A 1 177 ? -4.212 -12.854 2.682 1.00 95.75 177 ARG A C 1
ATOM 1305 O O . ARG A 1 177 ? -5.395 -13.180 2.798 1.00 95.75 177 ARG A O 1
ATOM 1312 N N . ARG A 1 178 ? -3.600 -12.040 3.543 1.00 96.56 178 ARG A N 1
ATOM 1313 C CA . ARG A 1 178 ? -4.201 -11.435 4.745 1.00 96.56 178 ARG A CA 1
ATOM 1314 C C . ARG A 1 178 ? -4.782 -10.048 4.482 1.00 96.56 178 ARG A C 1
ATOM 1316 O O . ARG A 1 178 ? -4.471 -9.435 3.459 1.00 96.56 178 ARG A O 1
ATOM 1323 N N . MET A 1 179 ? -5.629 -9.571 5.395 1.00 96.94 179 MET A N 1
ATOM 1324 C CA . MET A 1 179 ? -6.328 -8.285 5.271 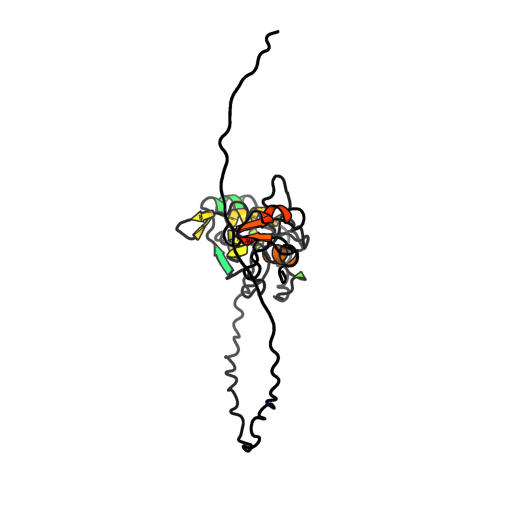1.00 96.94 179 MET A CA 1
ATOM 1325 C C . MET A 1 179 ? -5.416 -7.081 5.540 1.00 96.94 179 MET A C 1
ATOM 1327 O O . MET A 1 179 ? -4.334 -7.220 6.117 1.00 96.94 179 MET A O 1
ATOM 1331 N N . GLY A 1 180 ? -5.873 -5.890 5.143 1.00 97.00 180 GLY A N 1
ATOM 1332 C CA . GLY A 1 180 ? -5.192 -4.608 5.357 1.00 97.00 180 GLY A CA 1
ATOM 1333 C C . GLY A 1 180 ? -4.430 -4.081 4.135 1.00 97.00 180 GLY A C 1
ATOM 1334 O O . GLY A 1 180 ? -3.720 -3.082 4.232 1.00 97.00 180 GLY A O 1
ATOM 1335 N N . ALA A 1 181 ? -4.553 -4.736 2.977 1.00 97.81 181 ALA A N 1
ATOM 1336 C CA . ALA A 1 181 ? -3.836 -4.344 1.768 1.00 97.81 181 ALA A CA 1
ATOM 1337 C C . ALA A 1 181 ? -4.529 -3.187 1.040 1.00 97.81 181 ALA A C 1
ATOM 1339 O O . ALA A 1 181 ? -5.668 -3.309 0.599 1.00 97.81 181 ALA A O 1
ATOM 1340 N N . THR A 1 182 ? -3.822 -2.076 0.862 1.00 98.25 182 THR A N 1
ATOM 1341 C CA . THR A 1 182 ? -4.387 -0.834 0.303 1.00 98.25 182 THR A CA 1
ATOM 1342 C C . THR A 1 182 ? -3.554 -0.232 -0.820 1.00 98.25 182 THR A C 1
ATOM 1344 O O . THR A 1 182 ? -3.965 0.767 -1.411 1.00 98.25 182 THR A O 1
ATOM 1347 N N . ILE A 1 183 ? -2.394 -0.817 -1.133 1.00 98.50 183 ILE A N 1
ATOM 1348 C CA . ILE A 1 183 ? -1.483 -0.302 -2.156 1.00 98.50 183 ILE A CA 1
ATOM 1349 C C . ILE A 1 183 ? -1.772 -1.017 -3.475 1.00 98.50 183 ILE A C 1
ATOM 1351 O O . ILE A 1 183 ? -1.485 -2.213 -3.589 1.00 98.50 183 ILE A O 1
ATOM 1355 N N . PRO A 1 184 ? -2.334 -0.326 -4.478 1.00 98.44 184 PRO A N 1
ATOM 1356 C CA . PRO A 1 184 ? -2.702 -0.960 -5.729 1.00 98.44 184 PRO A CA 1
ATOM 1357 C C . PRO A 1 184 ? -1.520 -1.080 -6.682 1.00 98.44 184 PRO A C 1
ATOM 1359 O O . PRO A 1 184 ? -0.691 -0.174 -6.800 1.00 98.44 184 PRO A O 1
ATOM 1362 N N . CYS A 1 185 ? -1.520 -2.155 -7.468 1.00 98.50 185 CYS A N 1
ATOM 1363 C CA . CYS A 1 185 ? -0.830 -2.121 -8.747 1.00 98.50 185 CYS A CA 1
ATOM 1364 C C . CYS A 1 185 ? -1.482 -1.055 -9.636 1.00 98.50 185 CYS A C 1
ATOM 1366 O O . CYS A 1 185 ? -2.698 -1.018 -9.796 1.00 98.50 185 CYS A O 1
ATOM 1368 N N . ARG A 1 186 ? -0.668 -0.172 -10.216 1.00 97.12 186 ARG A N 1
ATOM 1369 C CA . ARG A 1 186 ? -1.153 0.970 -11.002 1.00 97.12 186 ARG A CA 1
ATOM 1370 C C . ARG A 1 186 ? -1.254 0.694 -12.506 1.00 97.12 186 ARG A C 1
ATOM 1372 O O . ARG A 1 186 ? -1.543 1.621 -13.267 1.00 97.12 186 ARG A O 1
ATOM 1379 N N . ALA A 1 187 ? -1.011 -0.542 -12.933 1.00 97.00 187 ALA A N 1
ATOM 1380 C CA . ALA A 1 187 ? -1.312 -0.983 -14.291 1.00 97.00 187 ALA A CA 1
ATOM 1381 C C . ALA A 1 187 ? -2.830 -0.943 -14.531 1.00 97.00 187 ALA A C 1
ATOM 1383 O O . ALA A 1 187 ? -3.622 -1.203 -13.618 1.00 97.00 187 ALA A O 1
ATOM 1384 N N . ALA A 1 188 ? -3.238 -0.594 -15.749 1.00 96.19 188 ALA A N 1
ATOM 1385 C CA . ALA A 1 188 ? -4.644 -0.386 -16.076 1.00 96.19 188 ALA A CA 1
ATOM 1386 C C . ALA A 1 188 ? -5.475 -1.656 -15.815 1.00 96.19 188 ALA A C 1
ATOM 1388 O O . ALA A 1 188 ? -5.155 -2.737 -16.299 1.00 96.19 188 ALA A O 1
ATOM 1389 N N . GLY A 1 189 ? -6.547 -1.522 -15.028 1.00 97.12 189 GLY A N 1
ATOM 1390 C CA . GLY A 1 189 ? -7.463 -2.623 -14.715 1.00 97.12 189 GLY A CA 1
ATOM 1391 C C . GLY A 1 189 ? -6.907 -3.705 -13.782 1.00 97.12 189 GLY A C 1
ATOM 1392 O O . GLY A 1 189 ? -7.604 -4.686 -13.532 1.00 97.12 189 GLY A O 1
ATOM 1393 N N . CYS A 1 190 ? -5.689 -3.564 -13.244 1.00 98.38 190 CYS A N 1
ATOM 1394 C CA . CYS A 1 190 ? -5.134 -4.560 -12.332 1.00 98.38 190 CYS A CA 1
ATOM 1395 C C . CYS A 1 190 ? -5.788 -4.459 -10.940 1.00 98.38 190 CYS A C 1
ATOM 1397 O O . CYS A 1 190 ? -5.677 -3.416 -10.297 1.00 98.38 190 CYS A O 1
ATOM 1399 N N . PRO A 1 191 ? -6.415 -5.532 -10.421 1.00 97.88 191 PRO A N 1
ATOM 1400 C CA . PRO A 1 191 ? -7.090 -5.489 -9.124 1.00 97.88 191 PRO A CA 1
ATOM 1401 C C . PRO A 1 191 ? -6.160 -5.810 -7.942 1.00 97.88 191 PRO A C 1
ATOM 1403 O O . PRO A 1 191 ? -6.620 -5.887 -6.807 1.00 97.88 191 PRO A O 1
ATOM 1406 N N . ARG A 1 192 ? -4.869 -6.075 -8.188 1.00 98.62 1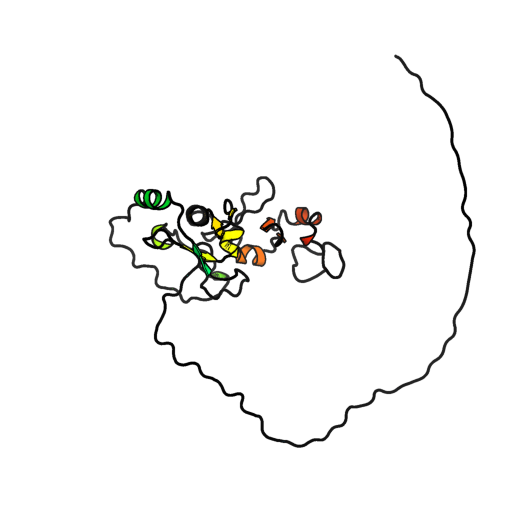92 ARG A N 1
ATOM 1407 C CA . ARG A 1 192 ? -3.948 -6.560 -7.151 1.00 98.62 192 ARG A CA 1
ATOM 1408 C C . ARG A 1 192 ? -3.624 -5.460 -6.147 1.00 98.62 192 ARG A C 1
ATOM 1410 O O . ARG A 1 192 ? -3.191 -4.372 -6.532 1.00 98.62 192 ARG A O 1
ATOM 1417 N N . LEU A 1 193 ? -3.766 -5.799 -4.870 1.00 98.62 193 LEU A N 1
ATOM 1418 C CA . LEU A 1 193 ? -3.445 -4.950 -3.729 1.00 98.62 193 LEU A CA 1
ATOM 1419 C C . LEU A 1 193 ? -2.341 -5.597 -2.894 1.00 98.62 193 LEU A C 1
ATOM 1421 O O . LEU A 1 193 ? -2.270 -6.821 -2.781 1.00 98.62 193 LEU A O 1
ATOM 1425 N N . TYR A 1 194 ? -1.497 -4.774 -2.285 1.00 98.62 194 TYR A N 1
ATOM 1426 C CA . TYR A 1 194 ? -0.381 -5.220 -1.459 1.00 98.62 194 TYR A CA 1
ATOM 1427 C C . TYR A 1 194 ? -0.310 -4.425 -0.154 1.00 98.62 194 TYR A C 1
ATOM 1429 O O . TYR A 1 194 ? -0.752 -3.276 -0.073 1.00 98.62 194 TYR A O 1
ATOM 1437 N N . HIS A 1 195 ? 0.293 -5.028 0.869 1.00 98.31 195 HIS A N 1
ATOM 1438 C CA . HIS A 1 195 ? 0.952 -4.259 1.924 1.00 98.31 195 HIS A CA 1
ATOM 1439 C C . HIS A 1 195 ? 2.286 -3.726 1.398 1.00 98.31 195 HIS A C 1
ATOM 1441 O O . HIS A 1 195 ? 2.912 -4.369 0.557 1.00 98.31 195 HIS A O 1
ATOM 1447 N N . PHE A 1 196 ? 2.764 -2.604 1.938 1.00 97.38 196 PHE A N 1
ATOM 1448 C CA . PHE A 1 196 ? 4.074 -2.048 1.570 1.00 97.38 196 PHE A CA 1
ATOM 1449 C C . PHE A 1 196 ? 5.223 -3.072 1.679 1.00 97.38 196 PHE A C 1
ATOM 1451 O O . PHE A 1 196 ? 5.901 -3.289 0.678 1.00 97.38 196 PHE A O 1
ATOM 1458 N N . PRO A 1 197 ? 5.425 -3.765 2.820 1.00 95.81 197 PRO A N 1
ATOM 1459 C CA . PRO A 1 197 ? 6.495 -4.763 2.931 1.00 95.81 197 PRO A CA 1
ATOM 1460 C C . PRO A 1 197 ? 6.294 -5.972 2.003 1.00 95.81 197 PRO A C 1
ATOM 1462 O O . PRO A 1 197 ? 7.251 -6.510 1.455 1.00 95.81 197 PRO A O 1
ATOM 1465 N N . CYS A 1 198 ? 5.043 -6.387 1.783 1.00 96.81 198 CYS A N 1
ATOM 1466 C CA . CYS A 1 198 ? 4.732 -7.513 0.907 1.00 96.81 198 CYS A CA 1
ATOM 1467 C C . CYS A 1 198 ? 5.017 -7.218 -0.566 1.00 96.81 198 CYS A C 1
ATOM 1469 O O . CYS A 1 198 ? 5.351 -8.136 -1.307 1.00 96.81 198 CYS A O 1
ATOM 1471 N N . ALA A 1 199 ? 4.864 -5.965 -0.998 1.00 96.06 199 ALA A N 1
ATOM 1472 C CA . ALA A 1 199 ? 5.212 -5.561 -2.351 1.00 96.06 199 ALA A CA 1
ATOM 1473 C C . ALA A 1 199 ? 6.689 -5.859 -2.638 1.00 96.06 199 ALA A C 1
ATOM 1475 O O . ALA A 1 199 ? 6.980 -6.605 -3.576 1.00 96.06 199 ALA A O 1
ATOM 1476 N N . ALA A 1 200 ? 7.577 -5.377 -1.765 1.00 90.44 200 ALA A N 1
ATOM 1477 C CA . ALA A 1 200 ? 9.018 -5.567 -1.879 1.00 90.44 200 ALA A CA 1
ATOM 1478 C C . ALA A 1 200 ? 9.386 -7.057 -1.851 1.00 90.44 200 ALA A C 1
ATOM 1480 O O . ALA A 1 200 ? 10.074 -7.541 -2.744 1.00 90.44 200 ALA A O 1
ATOM 1481 N N . ALA A 1 201 ? 8.832 -7.811 -0.894 1.00 91.31 201 ALA A N 1
ATOM 1482 C CA . ALA A 1 201 ? 9.080 -9.249 -0.762 1.00 91.31 201 ALA A CA 1
ATOM 1483 C C . ALA A 1 201 ? 8.594 -10.084 -1.965 1.00 91.31 201 ALA A C 1
ATOM 1485 O O . ALA A 1 201 ? 9.045 -11.208 -2.163 1.00 91.31 201 ALA A O 1
ATOM 1486 N N . SER A 1 202 ? 7.665 -9.556 -2.767 1.00 92.69 202 SER A N 1
ATOM 1487 C CA . SER A 1 202 ? 7.084 -10.264 -3.915 1.00 92.69 202 SER A CA 1
ATOM 1488 C C . SER A 1 202 ? 7.711 -9.916 -5.269 1.00 92.69 202 SER A C 1
ATOM 1490 O O . SER A 1 202 ? 7.241 -10.423 -6.287 1.00 92.69 202 SER A O 1
ATOM 1492 N N . GLY A 1 203 ? 8.736 -9.054 -5.300 1.00 91.62 203 GLY A N 1
ATOM 1493 C CA . GLY A 1 203 ? 9.347 -8.577 -6.547 1.00 91.62 203 GLY A CA 1
ATOM 1494 C C . GLY A 1 203 ? 8.459 -7.594 -7.319 1.00 91.62 203 GLY A C 1
ATOM 1495 O O . GLY A 1 203 ? 8.491 -7.552 -8.551 1.00 91.62 203 GLY A O 1
ATOM 1496 N N . CYS A 1 204 ? 7.605 -6.835 -6.622 1.00 94.94 204 CYS A N 1
ATOM 1497 C CA . CYS A 1 204 ? 6.927 -5.692 -7.230 1.00 94.94 204 CYS A CA 1
ATOM 1498 C C . CYS A 1 204 ? 7.942 -4.583 -7.522 1.00 94.94 204 CYS A C 1
ATOM 1500 O O . CYS A 1 204 ? 8.773 -4.258 -6.676 1.00 94.94 204 CYS A O 1
ATOM 1502 N N . PHE A 1 205 ? 7.789 -3.909 -8.659 1.00 94.25 205 PHE A N 1
ATOM 1503 C CA . PHE A 1 205 ? 8.493 -2.653 -8.885 1.00 94.25 205 PHE A CA 1
ATOM 1504 C C . PHE A 1 205 ? 7.839 -1.534 -8.071 1.00 94.25 205 PHE A C 1
ATOM 1506 O O . PHE A 1 205 ? 6.611 -1.384 -8.071 1.00 94.25 205 PHE A O 1
ATOM 1513 N N . GLN A 1 206 ? 8.664 -0.736 -7.394 1.00 93.50 206 GLN A N 1
ATOM 1514 C CA . GLN A 1 206 ? 8.248 0.363 -6.527 1.00 93.50 206 GLN A CA 1
ATOM 1515 C C . GLN A 1 206 ? 9.035 1.633 -6.872 1.00 93.50 206 GLN A C 1
ATOM 1517 O O . GLN A 1 206 ? 10.165 1.813 -6.429 1.00 93.50 206 GLN A O 1
ATOM 1522 N N . SER A 1 207 ? 8.416 2.560 -7.610 1.00 92.69 207 SER A N 1
ATOM 1523 C CA . SER A 1 207 ? 8.992 3.894 -7.827 1.00 92.69 207 SER A CA 1
ATOM 1524 C C . SER A 1 207 ? 8.792 4.743 -6.575 1.00 92.69 207 SER A C 1
ATOM 1526 O O . SER A 1 207 ? 7.682 5.197 -6.288 1.00 92.69 207 SER A O 1
ATOM 1528 N N . MET A 1 208 ? 9.872 4.979 -5.830 1.00 90.25 208 MET A N 1
ATOM 1529 C CA . MET A 1 208 ? 9.842 5.833 -4.638 1.00 90.25 208 MET A CA 1
ATOM 1530 C C . MET A 1 208 ? 9.608 7.310 -4.983 1.00 90.25 208 MET A C 1
ATOM 1532 O O . MET A 1 208 ? 9.047 8.029 -4.160 1.00 90.25 208 MET A O 1
ATOM 1536 N N . LYS A 1 209 ? 9.978 7.764 -6.192 1.00 89.56 209 LYS A N 1
ATOM 1537 C CA . LYS A 1 209 ? 9.735 9.150 -6.628 1.00 89.56 209 LYS A CA 1
ATOM 1538 C C . LYS A 1 209 ? 8.253 9.423 -6.879 1.00 89.56 209 LYS A C 1
ATOM 1540 O O . LYS A 1 209 ? 7.754 10.482 -6.514 1.00 89.56 209 LYS A O 1
ATOM 1545 N N . THR A 1 210 ? 7.553 8.476 -7.507 1.00 91.38 210 THR A N 1
ATOM 1546 C CA . THR A 1 210 ? 6.149 8.653 -7.927 1.00 91.38 210 THR A CA 1
ATOM 1547 C C . THR A 1 210 ? 5.141 7.911 -7.050 1.00 91.38 210 THR A C 1
ATOM 1549 O O . THR A 1 210 ? 3.938 8.023 -7.279 1.00 91.38 210 THR A O 1
ATOM 1552 N N . LEU A 1 211 ? 5.616 7.153 -6.053 1.00 93.88 211 LEU A N 1
ATOM 1553 C CA . LEU A 1 211 ? 4.812 6.286 -5.179 1.00 93.88 211 LEU A CA 1
ATOM 1554 C C . LEU A 1 211 ? 3.937 5.309 -5.979 1.00 93.88 211 LEU A C 1
ATOM 1556 O O . LEU A 1 211 ? 2.765 5.063 -5.677 1.00 93.88 211 LEU A O 1
ATOM 1560 N N . ARG A 1 212 ? 4.516 4.774 -7.058 1.00 94.62 212 ARG A N 1
ATOM 1561 C CA . ARG A 1 212 ? 3.839 3.895 -8.011 1.00 94.62 212 ARG A CA 1
ATOM 1562 C C . ARG A 1 212 ? 4.330 2.464 -7.844 1.00 94.62 212 ARG A C 1
ATOM 1564 O O . ARG A 1 212 ? 5.529 2.203 -7.914 1.00 94.62 212 ARG A O 1
ATOM 1571 N N . LEU A 1 213 ? 3.385 1.539 -7.678 1.00 96.81 213 LEU A N 1
ATOM 1572 C CA . LEU A 1 213 ? 3.639 0.101 -7.616 1.00 96.81 213 LEU A CA 1
ATOM 1573 C C . LEU A 1 213 ? 3.206 -0.591 -8.913 1.00 96.81 213 LEU A C 1
ATOM 1575 O O . LEU A 1 213 ? 2.090 -0.375 -9.402 1.00 96.81 213 LEU A O 1
ATOM 1579 N N . LEU A 1 214 ? 4.051 -1.483 -9.427 1.00 97.12 214 LEU A N 1
ATOM 1580 C CA . LEU A 1 214 ? 3.711 -2.439 -10.480 1.00 97.12 214 LEU A CA 1
ATOM 1581 C C . LEU A 1 214 ? 3.957 -3.865 -9.978 1.00 97.12 214 LEU A C 1
ATOM 1583 O O . LEU A 1 214 ? 5.043 -4.190 -9.510 1.00 97.12 214 LEU A O 1
ATOM 1587 N N . CYS A 1 215 ? 2.930 -4.715 -10.054 1.00 97.69 215 CYS A N 1
ATOM 1588 C CA . CYS A 1 215 ? 3.038 -6.112 -9.636 1.00 97.69 215 CYS A CA 1
ATOM 1589 C C . CYS A 1 215 ? 3.984 -6.900 -10.559 1.00 97.69 215 CYS A C 1
ATOM 1591 O O . CYS A 1 215 ? 4.230 -6.451 -11.682 1.00 97.69 215 CYS A O 1
ATOM 1593 N N . PRO A 1 216 ? 4.428 -8.112 -10.180 1.00 95.69 216 PRO A N 1
ATOM 1594 C CA . PRO A 1 216 ? 5.380 -8.890 -10.978 1.00 95.69 216 PRO A CA 1
ATOM 1595 C C . PRO A 1 216 ? 4.922 -9.167 -12.419 1.00 95.69 216 PRO A C 1
ATOM 1597 O O . PRO A 1 216 ? 5.745 -9.330 -13.319 1.00 95.69 216 PRO A O 1
ATOM 1600 N N . GLN A 1 217 ? 3.610 -9.199 -12.671 1.00 96.38 217 GLN A N 1
ATOM 1601 C CA . GLN A 1 217 ? 3.036 -9.389 -14.008 1.00 96.38 217 GLN A CA 1
ATOM 1602 C C . GLN A 1 217 ? 3.057 -8.120 -14.874 1.00 96.38 217 GLN A C 1
ATOM 1604 O O . GLN A 1 217 ? 2.966 -8.232 -16.089 1.00 96.38 217 GLN A O 1
ATOM 1609 N N . HIS A 1 218 ? 3.196 -6.940 -14.270 1.00 96.38 218 HIS A N 1
ATOM 1610 C CA . HIS A 1 218 ? 3.233 -5.641 -14.957 1.00 96.38 218 HIS A CA 1
ATOM 1611 C C . HIS A 1 218 ? 4.579 -4.925 -14.787 1.00 96.38 218 HIS A C 1
ATOM 1613 O O . HIS A 1 218 ? 4.728 -3.774 -15.180 1.00 96.38 218 HIS A O 1
ATOM 1619 N N . VAL A 1 219 ? 5.578 -5.600 -14.211 1.00 92.62 219 VAL A N 1
ATOM 1620 C CA . VAL A 1 219 ? 6.912 -5.038 -13.955 1.00 92.62 219 VAL A CA 1
ATOM 1621 C C . VAL A 1 219 ? 7.599 -4.560 -15.241 1.00 92.62 219 VAL A C 1
ATOM 1623 O O . VAL A 1 219 ? 8.319 -3.572 -15.222 1.00 92.62 219 VAL A O 1
ATOM 1626 N N . ALA A 1 220 ? 7.308 -5.191 -16.384 1.00 90.38 220 ALA A N 1
ATOM 1627 C CA . ALA A 1 220 ? 7.851 -4.801 -17.686 1.00 90.38 220 ALA A CA 1
ATOM 1628 C C . ALA A 1 220 ? 7.436 -3.380 -18.120 1.00 90.38 220 ALA A C 1
ATOM 1630 O O . ALA A 1 220 ? 8.163 -2.732 -18.868 1.00 90.38 220 ALA A O 1
ATOM 1631 N N . GLU A 1 221 ? 6.307 -2.857 -17.624 1.00 91.19 221 GLU A N 1
ATOM 1632 C CA . GLU A 1 221 ? 5.888 -1.471 -17.885 1.00 91.19 221 GLU A CA 1
ATOM 1633 C C . GLU A 1 221 ? 6.824 -0.447 -17.218 1.00 91.19 221 GLU A C 1
ATOM 1635 O O . GLU A 1 221 ? 6.861 0.714 -17.625 1.00 91.19 221 GLU A O 1
ATOM 1640 N N . ALA A 1 222 ? 7.599 -0.864 -16.211 1.00 89.12 222 ALA A N 1
ATOM 1641 C CA . ALA A 1 222 ? 8.533 0.005 -15.507 1.00 89.12 222 ALA A CA 1
ATOM 1642 C C . ALA A 1 222 ? 9.790 0.332 -16.322 1.00 89.12 222 ALA A C 1
ATOM 1644 O O . ALA A 1 222 ? 10.440 1.318 -16.013 1.00 89.12 222 ALA A O 1
ATOM 1645 N N . VAL A 1 223 ? 10.116 -0.417 -17.384 1.00 84.75 223 VAL A N 1
ATOM 1646 C CA . VAL A 1 223 ? 11.326 -0.188 -18.208 1.00 84.75 223 VAL A CA 1
ATOM 1647 C C . VAL A 1 223 ? 11.388 1.237 -18.778 1.00 84.75 223 VAL A C 1
ATOM 1649 O O . VAL A 1 223 ? 12.467 1.771 -19.014 1.00 84.75 223 VAL A O 1
ATOM 1652 N N . GLN A 1 224 ? 10.232 1.876 -18.978 1.00 77.19 224 GLN A N 1
ATOM 1653 C CA . GLN A 1 224 ? 10.134 3.258 -19.462 1.00 77.19 224 GLN A CA 1
ATOM 1654 C C . GLN A 1 224 ? 10.274 4.312 -18.348 1.00 77.19 224 GLN A C 1
ATOM 1656 O O . GLN A 1 224 ? 10.192 5.508 -18.615 1.00 77.19 224 GLN A O 1
ATOM 1661 N N . MET A 1 225 ? 10.441 3.892 -17.094 1.00 84.00 225 MET A N 1
ATOM 1662 C CA . MET A 1 225 ? 10.555 4.772 -15.934 1.00 84.00 225 MET A CA 1
ATOM 1663 C C . MET A 1 225 ? 12.027 4.987 -15.583 1.00 84.00 225 MET A C 1
ATOM 1665 O O . MET A 1 225 ? 12.816 4.048 -15.566 1.00 84.00 225 MET A O 1
ATOM 1669 N N . GLU A 1 226 ? 12.392 6.223 -15.245 1.00 79.88 226 GLU A N 1
ATOM 1670 C CA . GLU A 1 226 ? 13.763 6.575 -14.843 1.00 79.88 226 GLU A CA 1
ATOM 1671 C C . GLU A 1 226 ? 14.240 5.746 -13.637 1.00 79.88 226 GLU A C 1
ATOM 1673 O O . GLU A 1 226 ? 15.382 5.302 -13.592 1.00 79.88 226 GLU A O 1
ATOM 1678 N N . ASP A 1 227 ? 13.332 5.468 -12.699 1.00 81.44 227 ASP A N 1
ATOM 1679 C CA . ASP A 1 227 ? 13.610 4.706 -11.474 1.00 81.44 227 ASP A CA 1
ATOM 1680 C C . ASP A 1 227 ? 13.895 3.216 -11.714 1.00 81.44 227 ASP A C 1
ATOM 1682 O O . ASP A 1 227 ? 14.244 2.507 -10.776 1.00 81.44 227 ASP A O 1
ATOM 1686 N N . ALA A 1 228 ? 13.717 2.727 -12.942 1.00 82.69 228 ALA A N 1
ATOM 1687 C CA . ALA A 1 228 ? 14.008 1.346 -13.313 1.00 82.69 228 ALA A CA 1
ATOM 1688 C C . ALA A 1 228 ? 15.444 1.150 -13.817 1.00 82.69 228 ALA A C 1
ATOM 1690 O O . ALA A 1 228 ? 15.840 0.024 -14.095 1.00 82.69 228 ALA A O 1
ATOM 1691 N N . ARG A 1 229 ? 16.227 2.225 -13.966 1.00 82.25 229 ARG A N 1
ATOM 1692 C CA . ARG A 1 229 ? 17.597 2.150 -14.482 1.00 82.25 229 ARG A CA 1
ATOM 1693 C C . ARG A 1 229 ? 18.579 1.933 -13.335 1.00 82.25 229 ARG A C 1
ATOM 1695 O O . ARG A 1 229 ? 18.555 2.643 -12.331 1.00 82.25 229 ARG A O 1
ATOM 1702 N N . CYS A 1 230 ? 19.468 0.963 -13.494 1.00 81.44 230 CYS A N 1
ATOM 1703 C CA . CYS A 1 230 ? 20.561 0.724 -12.565 1.00 81.44 230 CYS A CA 1
ATOM 1704 C C . CYS A 1 230 ? 21.510 1.927 -12.546 1.00 81.44 230 CYS A C 1
ATOM 1706 O O . CYS A 1 230 ? 21.981 2.369 -13.590 1.00 81.44 230 CYS A O 1
ATOM 1708 N N . SER A 1 231 ? 21.883 2.404 -11.359 1.00 80.38 231 SER A N 1
ATOM 1709 C CA . SER A 1 231 ? 22.810 3.534 -11.217 1.00 80.38 231 SER A CA 1
ATOM 1710 C C . SER A 1 231 ? 24.238 3.246 -11.699 1.00 80.38 231 SER A C 1
ATOM 1712 O O . SER A 1 231 ? 25.025 4.176 -11.832 1.00 80.38 231 SER A O 1
ATOM 1714 N N . VAL A 1 232 ? 24.595 1.972 -11.902 1.00 83.50 232 VAL A N 1
ATOM 1715 C CA . VAL A 1 232 ? 25.936 1.547 -12.336 1.00 83.50 232 VAL A CA 1
ATOM 1716 C C . VAL A 1 232 ? 25.984 1.336 -13.845 1.00 83.50 232 VAL A C 1
ATOM 1718 O O . VAL A 1 232 ? 26.830 1.912 -14.520 1.00 83.50 232 VAL A O 1
ATOM 1721 N N . CYS A 1 233 ? 25.086 0.496 -14.369 1.00 84.75 233 CYS A N 1
ATOM 1722 C CA . CYS A 1 233 ? 25.094 0.075 -15.771 1.00 84.75 233 CYS A CA 1
ATOM 1723 C C . CYS A 1 233 ? 24.192 0.956 -16.667 1.00 84.75 233 CYS A C 1
ATOM 1725 O O . CYS A 1 233 ? 24.219 0.803 -17.884 1.00 84.75 233 CYS A O 1
ATOM 1727 N N . ASP A 1 234 ? 23.361 1.833 -16.083 1.00 79.94 234 ASP A N 1
ATOM 1728 C CA . ASP A 1 234 ? 22.294 2.623 -16.735 1.00 79.94 234 ASP A CA 1
ATOM 1729 C C . ASP A 1 234 ? 21.292 1.793 -17.576 1.00 79.94 234 ASP A C 1
ATOM 1731 O O . ASP A 1 234 ? 20.452 2.317 -18.315 1.00 79.94 234 ASP A O 1
ATOM 1735 N N . GLY A 1 235 ? 21.359 0.468 -17.454 1.00 78.00 235 GLY A N 1
ATOM 1736 C CA . GLY A 1 235 ? 20.428 -0.485 -18.038 1.00 78.00 235 GLY A CA 1
ATOM 1737 C C . GLY A 1 235 ? 19.272 -0.803 -17.086 1.00 78.00 235 GLY A C 1
ATOM 1738 O O . GLY A 1 235 ? 19.377 -0.556 -15.884 1.00 78.00 235 GLY A O 1
ATOM 1739 N N . PRO A 1 236 ? 18.170 -1.376 -17.595 1.00 74.06 236 PRO A N 1
ATOM 1740 C CA . PRO A 1 236 ? 17.008 -1.720 -16.776 1.00 74.06 236 PRO A CA 1
ATOM 1741 C C . PRO A 1 236 ? 17.227 -2.903 -15.809 1.00 74.06 236 PRO A C 1
ATOM 1743 O O . PRO A 1 236 ? 16.420 -3.083 -14.907 1.00 74.06 236 PRO A O 1
ATOM 1746 N N . GLY A 1 237 ? 18.284 -3.712 -15.973 1.00 72.25 237 GLY A N 1
ATOM 1747 C CA . GLY A 1 237 ? 18.520 -4.910 -15.147 1.00 72.25 237 GLY A CA 1
ATOM 1748 C C . GLY A 1 237 ? 17.372 -5.936 -15.195 1.00 72.25 237 GLY A C 1
ATOM 1749 O O . GLY A 1 237 ? 16.481 -5.851 -16.048 1.00 72.25 237 GLY A O 1
ATOM 1750 N N . ASP A 1 238 ? 17.378 -6.909 -14.277 1.00 77.12 238 ASP A N 1
ATOM 1751 C CA . ASP A 1 238 ? 16.179 -7.700 -13.975 1.00 77.12 238 ASP A CA 1
ATOM 1752 C C . ASP A 1 238 ? 15.357 -6.973 -12.903 1.00 77.12 238 ASP A C 1
ATOM 1754 O O . ASP A 1 238 ? 15.671 -6.997 -11.720 1.00 77.12 238 ASP A O 1
ATOM 1758 N N . LEU A 1 239 ? 14.254 -6.342 -13.310 1.00 77.12 239 LEU A N 1
ATOM 1759 C CA . LEU A 1 239 ? 13.399 -5.566 -12.404 1.00 77.12 239 LEU A CA 1
ATOM 1760 C C . LEU A 1 239 ? 12.682 -6.409 -11.337 1.00 77.12 239 LEU A C 1
ATOM 1762 O O . LEU A 1 239 ? 12.045 -5.846 -10.444 1.00 77.12 239 LEU A O 1
ATOM 1766 N N . ARG A 1 240 ? 12.731 -7.742 -11.439 1.00 73.56 240 ARG A N 1
ATOM 1767 C CA . ARG A 1 240 ? 12.256 -8.651 -10.389 1.00 73.56 240 ARG A CA 1
ATOM 1768 C C . ARG A 1 240 ? 13.356 -8.987 -9.390 1.00 73.56 240 ARG A C 1
ATOM 1770 O O . ARG A 1 240 ? 13.032 -9.271 -8.238 1.00 73.56 240 ARG A O 1
ATOM 1777 N N . ASP A 1 241 ? 14.613 -8.945 -9.820 1.00 70.19 241 ASP A N 1
ATOM 1778 C CA . ASP A 1 241 ? 15.785 -9.197 -8.992 1.00 70.19 241 ASP A CA 1
ATOM 1779 C C . ASP A 1 241 ? 16.404 -7.864 -8.552 1.00 70.19 241 ASP A C 1
ATOM 1781 O O . ASP A 1 241 ? 17.326 -7.317 -9.150 1.00 70.19 241 ASP A O 1
ATOM 1785 N N . LEU A 1 242 ? 15.850 -7.309 -7.472 1.00 63.12 242 LEU A N 1
ATOM 1786 C CA . LEU A 1 242 ? 16.206 -5.987 -6.940 1.00 63.12 242 LEU A CA 1
ATOM 1787 C C . LEU A 1 242 ? 17.653 -5.888 -6.410 1.00 63.12 242 LEU A C 1
ATOM 1789 O O . LEU A 1 242 ? 18.026 -4.848 -5.865 1.00 63.12 242 LEU A O 1
ATOM 1793 N N . VAL A 1 243 ? 18.448 -6.957 -6.513 1.00 60.62 243 VAL A N 1
ATOM 1794 C CA . VAL A 1 243 ? 19.808 -7.044 -5.969 1.00 60.62 243 VAL A CA 1
ATOM 1795 C C . VAL A 1 243 ? 20.876 -6.920 -7.065 1.00 60.62 243 VAL A C 1
ATOM 1797 O O . VAL A 1 243 ? 21.977 -6.458 -6.763 1.00 60.62 243 VAL A O 1
ATOM 1800 N N . PHE A 1 244 ? 20.572 -7.252 -8.328 1.00 59.88 244 PHE A N 1
ATOM 1801 C CA . PHE A 1 244 ? 21.583 -7.329 -9.390 1.00 59.88 244 PHE A CA 1
ATOM 1802 C C . PHE A 1 244 ? 21.120 -6.742 -10.744 1.00 59.88 244 PHE A C 1
ATOM 1804 O O . PHE A 1 244 ? 20.032 -7.035 -11.236 1.00 59.88 244 PHE A O 1
ATOM 1811 N N . CYS A 1 245 ? 21.992 -5.916 -11.346 1.00 59.25 245 CYS A N 1
ATOM 1812 C CA . CYS A 1 245 ? 22.175 -5.831 -12.806 1.00 59.25 245 CYS A CA 1
ATOM 1813 C C . CYS A 1 245 ? 23.180 -6.956 -13.148 1.00 59.25 245 CYS A C 1
ATOM 1815 O O . CYS A 1 245 ? 22.980 -7.617 -14.181 1.00 59.25 245 CYS A O 1
#

Nearest PDB structures (foldseek):
  4nn2-assembly2_B  TM=8.299E-01  e=8.954E-05  Homo sapiens
  4nn2-assembly1_A  TM=8.098E-01  e=3.310E-04  Homo sapiens
  8jwu-assembly1_A  TM=8.322E-01  e=1.489E-03  Mus musculus
  8jwj-assembly1_A  TM=7.216E-01  e=5.230E-04  Mus musculus
  8jws-assembly3_C  TM=7.135E-01  e=1.006E-03  Mus musculus

Secondary structure (DSSP, 8-state):
----------------------------------PPPP-------------------------B-TTT--BSS-SSS---EEEEPPPTTHHHHHHTSPPPSS-PPP----------GGGSSBSS---HHHHB-TTS-EEEEHHHHHTSTT-EEETTEEESHHHHHHHHTTPBPTTT--B---EEB-STT---EE-HHHHHHTT-EEETTTTEEE-TTTGGGGGGSGGGS-TTT-S---TT-TT--

pLDDT: mean 75.27, std 21.65, range [34.94, 98.62]

Radius of gyration: 30.27 Å; Cα contacts (8 Å, |Δi|>4): 343; chains: 1; bounding box: 84×35×96 Å